Protein AF-A0A1S3GXW6-F1 (afdb_monomer)

Structure (mmCIF, N/CA/C/O backbone):
data_AF-A0A1S3GXW6-F1
#
_entry.id   AF-A0A1S3GXW6-F1
#
loop_
_atom_site.group_PDB
_atom_site.id
_atom_site.type_symbol
_atom_site.label_atom_id
_atom_site.label_alt_id
_atom_site.label_comp_id
_atom_site.label_asym_id
_atom_site.label_entity_id
_atom_site.label_seq_id
_atom_site.pdbx_PDB_ins_code
_atom_site.Cartn_x
_atom_site.Cartn_y
_atom_site.Cartn_z
_atom_site.occupancy
_atom_site.B_iso_or_equiv
_atom_site.auth_seq_id
_atom_site.auth_comp_id
_atom_site.auth_asym_id
_atom_site.auth_atom_id
_atom_site.pdbx_PDB_model_num
ATOM 1 N N . VAL A 1 1 ? -14.420 15.273 5.168 1.00 88.75 1 VAL A N 1
ATOM 2 C CA . VAL A 1 1 ? -14.769 14.301 6.229 1.00 88.75 1 VAL A CA 1
ATOM 3 C C . VAL A 1 1 ? -14.906 15.094 7.507 1.00 88.75 1 VAL A C 1
ATOM 5 O O . VAL A 1 1 ? -14.001 15.867 7.796 1.00 88.75 1 VAL A O 1
ATOM 8 N N . GLU A 1 2 ? -16.029 14.954 8.198 1.00 96.06 2 GLU A N 1
ATOM 9 C CA . GLU A 1 2 ? -16.301 15.623 9.473 1.00 96.06 2 GLU A CA 1
ATOM 10 C C . GLU A 1 2 ? -16.129 14.622 10.617 1.00 96.06 2 GLU A C 1
ATOM 12 O O . GLU A 1 2 ? -16.405 13.433 10.447 1.00 96.06 2 GLU A O 1
ATOM 17 N N . TYR A 1 3 ? -15.646 15.094 11.766 1.00 95.56 3 TYR A N 1
ATOM 18 C CA . TYR A 1 3 ? -15.416 14.263 12.944 1.00 95.56 3 TYR A CA 1
ATOM 19 C C . TYR A 1 3 ? -16.240 14.782 14.120 1.00 95.56 3 TYR A C 1
ATOM 21 O O . TYR A 1 3 ? -16.137 15.952 14.480 1.00 95.56 3 TYR A O 1
ATOM 29 N N . GLN A 1 4 ? -17.001 13.891 14.755 1.00 95.75 4 GLN A N 1
ATOM 30 C CA . GLN A 1 4 ? -17.596 14.141 16.066 1.00 95.75 4 GLN A CA 1
ATOM 31 C C . GLN A 1 4 ? -16.598 13.721 17.143 1.00 95.75 4 GLN A C 1
ATOM 33 O O . GLN A 1 4 ? -16.288 12.540 17.275 1.00 95.75 4 GLN A O 1
ATOM 38 N N . CYS A 1 5 ? -16.091 14.693 17.901 1.00 95.69 5 CYS A N 1
ATOM 39 C CA . CYS A 1 5 ? -14.995 14.497 18.857 1.00 95.69 5 CYS A CA 1
ATOM 40 C C . CYS A 1 5 ? -15.425 13.886 20.201 1.00 95.69 5 CYS A C 1
ATOM 42 O O . CYS A 1 5 ? -14.587 13.619 21.063 1.00 95.69 5 CYS A O 1
ATOM 44 N N . GLU A 1 6 ? -16.724 13.689 20.405 1.00 96.81 6 GLU A N 1
ATOM 45 C CA . GLU A 1 6 ? -17.262 13.107 21.628 1.00 96.81 6 GLU A CA 1
ATOM 46 C C . GLU A 1 6 ? -16.706 11.689 21.856 1.00 96.81 6 GLU A C 1
ATOM 48 O O . GLU A 1 6 ? -16.673 10.846 20.952 1.00 96.81 6 GLU A O 1
ATOM 53 N N . GLY A 1 7 ? -16.206 11.436 23.067 1.00 93.81 7 GLY A N 1
ATOM 54 C CA . GLY A 1 7 ? -15.608 10.153 23.437 1.00 93.81 7 GLY A CA 1
ATOM 55 C C . GLY A 1 7 ? -14.187 9.911 22.907 1.00 93.81 7 GLY A C 1
ATOM 56 O O . GLY A 1 7 ? -13.662 8.808 23.068 1.00 93.81 7 GLY A O 1
ATOM 57 N N . PHE A 1 8 ? -13.545 10.875 22.231 1.00 95.19 8 PHE A N 1
ATOM 58 C CA . PHE A 1 8 ? -12.202 10.673 21.658 1.00 95.19 8 PHE A CA 1
ATOM 59 C C . PHE A 1 8 ? -11.143 10.394 22.728 1.00 95.19 8 PHE A C 1
ATOM 61 O O . PHE A 1 8 ? -10.261 9.561 22.514 1.00 95.19 8 PHE A O 1
ATOM 68 N N . LEU A 1 9 ? -11.215 11.075 23.874 1.00 93.19 9 LEU A N 1
ATOM 69 C CA . LEU A 1 9 ? -10.243 10.899 24.951 1.00 93.19 9 LEU A CA 1
ATOM 70 C C . LEU A 1 9 ? -10.397 9.531 25.610 1.00 93.19 9 LEU A C 1
ATOM 72 O O . LEU A 1 9 ? -9.396 8.869 25.859 1.00 93.19 9 LEU A O 1
ATOM 76 N N . GLU A 1 10 ? -11.626 9.095 25.854 1.00 92.19 10 GLU A N 1
ATOM 77 C CA . GLU A 1 10 ? -11.967 7.799 26.436 1.00 92.19 10 GLU A CA 1
ATOM 78 C C . GLU A 1 10 ? -11.500 6.670 25.514 1.00 92.19 10 GLU A C 1
ATOM 80 O O . GLU A 1 10 ? -10.746 5.799 25.949 1.00 92.19 10 GLU A O 1
ATOM 85 N N . LYS A 1 11 ? -11.838 6.754 24.217 1.00 92.75 11 LYS A N 1
ATOM 86 C CA . LYS A 1 11 ? -11.387 5.805 23.184 1.00 92.75 11 LYS A CA 1
ATOM 87 C C . LYS A 1 11 ? -9.865 5.745 23.071 1.00 92.75 11 LYS A C 1
ATOM 89 O O . LYS A 1 11 ? -9.309 4.675 22.875 1.00 92.75 11 LYS A O 1
ATOM 94 N N . ASN A 1 12 ? -9.175 6.881 23.180 1.00 93.69 12 ASN A N 1
ATOM 95 C CA . ASN A 1 12 ? -7.719 6.923 23.043 1.00 93.69 12 ASN A CA 1
ATOM 96 C C . ASN A 1 12 ? -6.973 6.491 24.318 1.00 93.69 12 ASN A C 1
ATOM 98 O O . ASN A 1 12 ? -5.843 6.007 24.232 1.00 93.69 12 ASN A O 1
ATOM 102 N N . LYS A 1 13 ? -7.577 6.696 25.496 1.00 91.56 13 LYS A N 1
ATOM 103 C CA . LYS A 1 13 ? -7.035 6.252 26.788 1.00 91.56 13 LYS A CA 1
ATOM 104 C C . LYS A 1 13 ? -7.198 4.750 26.999 1.00 91.56 13 LYS A C 1
ATOM 106 O O . LYS A 1 13 ? -6.372 4.190 27.713 1.00 91.56 13 LYS A O 1
ATOM 111 N N . ASP A 1 14 ? -8.261 4.157 26.450 1.00 87.88 14 ASP A N 1
ATOM 112 C CA . ASP A 1 14 ? -8.556 2.716 26.498 1.00 87.88 14 ASP A CA 1
ATOM 113 C C . ASP A 1 14 ? -8.358 2.122 27.902 1.00 87.88 14 ASP A C 1
ATOM 115 O O . ASP A 1 14 ? -7.571 1.212 28.163 1.00 87.88 14 ASP A O 1
ATOM 119 N N . THR A 1 15 ? -8.983 2.777 28.883 1.00 85.88 15 THR A N 1
ATOM 120 C CA . THR A 1 15 ? -8.785 2.440 30.292 1.00 85.88 15 THR A CA 1
ATOM 121 C C . THR A 1 15 ? -9.673 1.268 30.675 1.00 85.88 15 THR A C 1
ATOM 123 O O . THR A 1 15 ? -10.888 1.408 30.751 1.00 85.88 15 THR A O 1
ATOM 126 N N . VAL A 1 16 ? -9.046 0.135 30.978 1.00 84.00 16 VAL A N 1
ATOM 127 C CA . VAL A 1 16 ? -9.687 -1.032 31.591 1.00 84.00 16 VAL A CA 1
ATOM 128 C C . VAL A 1 16 ? -9.381 -1.049 33.089 1.00 84.00 16 VAL A C 1
ATOM 130 O O . VAL A 1 16 ? -8.272 -0.701 33.503 1.00 84.00 16 VAL A O 1
ATOM 133 N N . PHE A 1 17 ? -10.365 -1.427 33.908 1.00 86.44 17 PHE A N 1
ATOM 134 C CA . PHE A 1 17 ? -10.187 -1.552 35.354 1.00 86.44 17 PHE A CA 1
ATOM 135 C C . PHE A 1 17 ? -9.441 -2.845 35.701 1.00 86.44 17 PHE A C 1
ATOM 137 O O . PHE A 1 17 ? -9.876 -3.936 35.339 1.00 86.44 17 PHE A O 1
ATOM 144 N N . GLU A 1 18 ? -8.367 -2.731 36.482 1.00 86.56 18 GLU A N 1
ATOM 145 C CA . GLU A 1 18 ? -7.534 -3.874 36.891 1.00 86.56 18 GLU A CA 1
ATOM 146 C C . GLU A 1 18 ? -8.323 -4.963 37.636 1.00 86.56 18 GLU A C 1
ATOM 148 O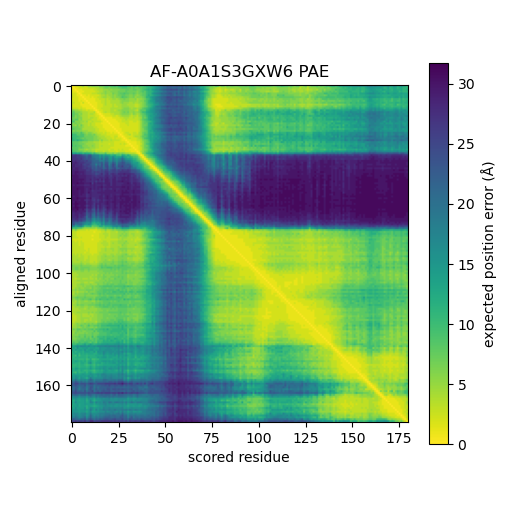 O . GLU A 1 18 ? -8.067 -6.151 37.462 1.00 86.56 18 GLU A O 1
ATOM 153 N N . GLU A 1 19 ? -9.335 -4.587 38.425 1.00 90.62 19 GLU A N 1
ATOM 154 C CA . GLU A 1 19 ? -10.192 -5.552 39.128 1.00 90.62 19 GLU A CA 1
ATOM 155 C C . GLU A 1 19 ? -10.967 -6.456 38.159 1.00 90.62 19 GLU A C 1
ATOM 157 O O . GLU A 1 19 ? -11.105 -7.654 38.401 1.00 90.62 19 GLU A O 1
ATOM 162 N N . GLN A 1 20 ? -11.407 -5.922 37.016 1.00 89.00 20 GLN A N 1
ATOM 163 C CA . GLN A 1 20 ? -12.084 -6.719 35.990 1.00 89.00 20 GLN A CA 1
ATOM 164 C C . GLN A 1 20 ? -11.113 -7.721 35.353 1.00 89.00 20 GLN A C 1
ATOM 166 O O . GLN A 1 20 ? -11.465 -8.885 35.166 1.00 89.00 20 GLN A O 1
ATOM 171 N N . ILE A 1 21 ? -9.869 -7.304 35.098 1.00 88.19 21 ILE A N 1
ATOM 172 C CA . ILE A 1 21 ? -8.814 -8.177 34.561 1.00 88.19 21 ILE A CA 1
ATOM 173 C C . ILE A 1 21 ? -8.511 -9.318 35.544 1.00 88.19 21 ILE A C 1
ATOM 175 O O . ILE A 1 21 ? -8.447 -10.478 35.138 1.00 88.19 21 ILE A O 1
ATOM 179 N N . LYS A 1 22 ? -8.389 -9.026 36.846 1.00 89.31 22 LYS A N 1
ATOM 180 C CA . LYS A 1 22 ? -8.151 -10.043 37.890 1.00 89.31 22 LYS A CA 1
ATOM 181 C C . LYS A 1 22 ? -9.277 -11.076 37.975 1.00 89.31 22 LYS A C 1
ATOM 183 O O . LYS A 1 22 ? -9.012 -12.271 38.125 1.00 89.31 22 LYS A O 1
ATOM 188 N N . VAL A 1 23 ? -10.532 -10.643 37.855 1.00 91.75 23 VAL A N 1
ATOM 189 C CA . VAL A 1 23 ? -11.686 -11.557 37.845 1.00 91.75 23 VAL A CA 1
ATOM 190 C C . VAL A 1 23 ? -11.638 -12.475 36.623 1.00 91.75 23 VAL A C 1
ATOM 192 O O . VAL A 1 23 ? -11.825 -13.682 36.759 1.00 91.75 23 VAL A O 1
ATOM 195 N N . LEU A 1 24 ? -11.307 -11.943 35.443 1.00 90.31 24 LEU A N 1
ATOM 196 C CA . LEU A 1 24 ? -11.187 -12.748 34.223 1.00 90.31 24 LEU A CA 1
ATOM 197 C C . LEU A 1 24 ? -10.021 -13.747 34.301 1.00 90.31 24 LEU A C 1
ATOM 199 O O . LEU A 1 24 ? -10.202 -14.915 33.956 1.00 90.31 24 LEU A O 1
ATOM 203 N N . LYS A 1 25 ? -8.869 -13.328 34.845 1.00 88.75 25 LYS A N 1
ATOM 204 C CA . LYS A 1 25 ? -7.701 -14.196 35.091 1.00 88.75 25 LYS A CA 1
ATOM 205 C C . LYS A 1 25 ? -7.976 -15.309 36.117 1.00 88.75 25 LYS A C 1
ATOM 207 O O . LYS A 1 25 ? -7.364 -16.366 36.032 1.00 88.75 25 LYS A O 1
ATOM 212 N N . SER A 1 26 ? -8.897 -15.109 37.066 1.00 91.38 26 SER A N 1
ATOM 213 C CA . SER A 1 26 ? -9.266 -16.117 38.086 1.00 91.38 26 SER A CA 1
ATOM 214 C C . SER A 1 26 ? -10.441 -17.022 37.685 1.00 91.38 26 SER A C 1
ATOM 216 O O . SER A 1 26 ? -10.907 -17.842 38.482 1.00 91.38 26 SER A O 1
ATOM 218 N N . SER A 1 27 ? -10.928 -16.898 36.449 1.00 92.50 27 SER A N 1
ATOM 219 C CA . SER A 1 27 ? -12.050 -17.690 35.957 1.00 92.50 27 SER A CA 1
ATOM 220 C C . SER A 1 27 ? -11.754 -19.194 35.952 1.00 92.50 27 SER A C 1
ATOM 222 O O . SER A 1 27 ? -10.673 -19.647 35.585 1.00 92.50 27 SER A O 1
ATOM 224 N N . LYS A 1 28 ? -12.772 -19.996 36.291 1.00 92.06 28 LYS A N 1
ATOM 225 C CA . LYS A 1 28 ? -12.728 -21.468 36.212 1.00 92.06 28 LYS A CA 1
ATOM 226 C C . LYS A 1 28 ? -12.778 -21.988 34.770 1.00 92.06 28 LYS A C 1
ATOM 228 O O . LYS A 1 28 ? -12.539 -23.172 34.532 1.00 92.06 28 LYS A O 1
ATOM 233 N N . PHE A 1 29 ? -13.128 -21.130 33.812 1.00 93.50 29 PHE A N 1
ATOM 234 C CA . PHE A 1 29 ? -13.179 -21.488 32.401 1.00 93.50 29 PHE A CA 1
ATOM 235 C C . PHE A 1 29 ? -11.790 -21.367 31.778 1.00 93.50 29 PHE A C 1
ATOM 237 O O . PHE A 1 29 ? -11.287 -20.261 31.628 1.00 93.50 29 PHE A O 1
ATOM 244 N N . LYS A 1 30 ? -11.190 -22.497 31.388 1.00 88.31 30 LYS A N 1
ATOM 245 C CA . LYS A 1 30 ? -9.770 -22.599 31.002 1.00 88.31 30 LYS A CA 1
ATOM 246 C C . LYS A 1 30 ? -9.308 -21.617 29.910 1.00 88.31 30 LYS A C 1
ATOM 248 O O . LYS A 1 30 ? -8.190 -21.132 30.003 1.00 88.31 30 LYS A O 1
ATOM 253 N N . MET A 1 31 ? -10.163 -21.283 28.939 1.00 91.75 31 MET A N 1
ATOM 254 C CA . MET A 1 31 ? -9.824 -20.339 27.857 1.00 91.75 31 MET A CA 1
ATOM 255 C C . MET A 1 31 ? -9.615 -18.906 28.361 1.00 91.75 31 MET A C 1
ATOM 257 O O . MET A 1 31 ? -8.817 -18.167 27.798 1.00 91.75 31 MET A O 1
ATOM 261 N N . LEU A 1 32 ? -10.317 -18.490 29.423 1.00 89.88 32 LEU A N 1
ATOM 262 C CA . LEU A 1 32 ? -10.232 -17.109 29.898 1.00 89.88 32 LEU A CA 1
ATOM 263 C C . LEU A 1 32 ? -8.844 -16.797 30.470 1.00 89.88 32 LEU A C 1
ATOM 265 O O . LEU A 1 32 ? -8.220 -15.874 29.964 1.00 89.88 32 LEU A O 1
ATOM 269 N N . PRO A 1 33 ? -8.290 -17.564 31.426 1.00 89.00 33 PRO A N 1
ATOM 270 C CA . PRO A 1 33 ? -6.907 -17.372 31.848 1.00 89.00 33 PRO A CA 1
ATOM 271 C C . PRO A 1 33 ? -5.901 -17.488 30.697 1.00 89.00 33 PRO A C 1
ATOM 273 O O . PRO A 1 33 ? -4.911 -16.769 30.718 1.00 89.00 33 PRO A O 1
ATOM 276 N N . GLU A 1 34 ? -6.155 -18.343 29.697 1.00 89.31 34 GLU A N 1
ATOM 277 C CA . GLU A 1 34 ? -5.313 -18.497 28.499 1.00 89.31 34 GLU A CA 1
ATOM 278 C C . GLU A 1 34 ? -5.248 -17.222 27.648 1.00 89.31 34 GLU A C 1
ATOM 280 O O . GLU A 1 34 ? -4.160 -16.796 27.278 1.00 89.31 34 GLU A O 1
ATOM 285 N N . LEU A 1 35 ? -6.381 -16.550 27.423 1.00 88.50 35 LEU A N 1
ATOM 286 C CA . LEU A 1 35 ? -6.445 -15.288 26.673 1.00 88.50 35 LEU A CA 1
ATOM 287 C C . LEU A 1 35 ? -5.666 -14.140 27.342 1.00 88.50 35 LEU A C 1
ATOM 289 O O . LEU A 1 35 ? -5.261 -13.193 26.673 1.00 88.50 35 LEU A O 1
ATOM 293 N N . PHE A 1 36 ? -5.478 -14.218 28.662 1.00 85.62 36 PHE A N 1
ATOM 294 C CA . PHE A 1 36 ? -4.762 -13.230 29.471 1.00 85.62 36 PHE A CA 1
ATOM 295 C C . PHE A 1 36 ? -3.367 -13.707 29.912 1.00 85.62 36 PHE A C 1
ATOM 297 O O . PHE A 1 36 ? -2.783 -13.109 30.822 1.00 85.62 36 PHE A O 1
ATOM 304 N N . GLN A 1 37 ? -2.837 -14.784 29.317 1.00 80.69 37 GLN A N 1
ATOM 305 C CA . GLN A 1 37 ? -1.422 -15.122 29.452 1.00 80.69 37 GLN A CA 1
ATOM 306 C C . GLN A 1 37 ? -0.627 -14.019 28.754 1.00 80.69 37 GLN A C 1
ATOM 308 O O . GLN A 1 37 ? -0.645 -13.895 27.534 1.00 80.69 37 GLN A O 1
ATOM 313 N N . ASP A 1 38 ? -0.000 -13.157 29.550 1.00 65.69 38 ASP A N 1
ATOM 314 C CA . ASP A 1 38 ? 0.738 -12.014 29.036 1.00 65.69 38 ASP A CA 1
ATOM 315 C C . ASP A 1 38 ? 1.960 -12.503 28.232 1.00 65.69 38 ASP A C 1
ATOM 317 O O . ASP A 1 38 ? 2.958 -12.950 28.801 1.00 65.69 38 ASP A O 1
ATOM 321 N N . ASP A 1 39 ? 1.925 -12.345 26.906 1.00 54.56 39 ASP A N 1
ATOM 322 C CA . ASP A 1 39 ? 3.130 -12.210 26.080 1.00 54.56 39 ASP A CA 1
ATOM 323 C C . ASP A 1 39 ? 3.802 -10.863 26.426 1.00 54.56 39 ASP A C 1
ATOM 325 O O . ASP A 1 39 ? 3.865 -9.931 25.618 1.00 54.56 39 ASP A O 1
ATOM 329 N N . GLU A 1 40 ? 4.342 -10.729 27.643 1.00 47.97 40 GLU A N 1
ATOM 330 C CA . GLU A 1 40 ? 5.077 -9.533 28.103 1.00 47.97 40 GLU A CA 1
ATOM 331 C C . GLU A 1 40 ? 6.310 -9.201 27.230 1.00 47.97 40 GLU A C 1
ATOM 333 O O . GLU A 1 40 ? 6.953 -8.165 27.400 1.00 47.97 40 GLU A O 1
ATOM 338 N N . LYS A 1 41 ? 6.641 -10.047 26.246 1.00 43.12 41 LYS A N 1
ATOM 339 C CA . LYS A 1 41 ? 7.724 -9.835 25.278 1.00 43.12 41 LYS A CA 1
ATOM 340 C C . LYS A 1 41 ? 7.293 -9.246 23.929 1.00 43.12 41 LYS A C 1
ATOM 342 O O . LYS A 1 41 ? 8.174 -8.931 23.134 1.00 43.12 41 LYS A O 1
ATOM 347 N N . ALA A 1 42 ? 6.001 -9.065 23.641 1.00 46.06 42 ALA A N 1
ATOM 348 C CA . ALA A 1 42 ? 5.562 -8.687 22.289 1.00 46.06 42 ALA A CA 1
ATOM 349 C C . ALA A 1 42 ? 5.377 -7.170 22.038 1.00 46.06 42 ALA A C 1
ATOM 351 O O . ALA A 1 42 ? 5.210 -6.767 20.888 1.00 46.06 42 ALA A O 1
ATOM 352 N N . ILE A 1 43 ? 5.421 -6.300 23.063 1.00 46.97 43 ILE A N 1
ATOM 353 C CA . ILE A 1 43 ? 5.132 -4.845 22.913 1.00 46.97 43 ILE A CA 1
ATOM 354 C C . ILE A 1 43 ? 6.306 -3.939 23.353 1.00 46.97 43 ILE A C 1
ATO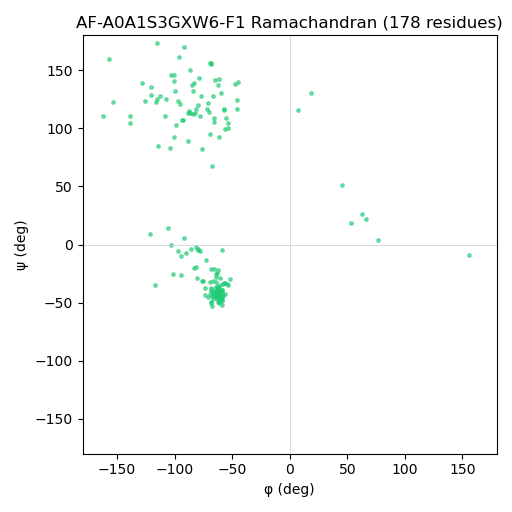M 356 O O . ILE A 1 43 ? 6.203 -2.704 23.397 1.00 46.97 43 ILE A O 1
ATOM 360 N N . SER A 1 44 ? 7.473 -4.522 23.619 1.00 35.59 44 SER A N 1
ATOM 361 C CA . SER A 1 44 ? 8.743 -3.805 23.752 1.00 35.59 44 SER A CA 1
ATOM 362 C C . SER A 1 44 ? 9.548 -3.941 22.453 1.00 35.59 44 SER A C 1
ATOM 364 O O . SER A 1 44 ? 10.319 -4.885 22.301 1.00 35.59 44 SER A O 1
ATOM 366 N N . PRO A 1 45 ? 9.431 -3.008 21.484 1.00 42.47 45 PRO A N 1
ATOM 367 C CA . PRO A 1 45 ? 10.465 -2.884 20.474 1.00 42.47 45 PRO A CA 1
ATOM 368 C C . PRO A 1 45 ? 11.699 -2.322 21.181 1.00 42.47 45 PRO A C 1
ATOM 370 O O . PRO A 1 45 ? 11.831 -1.119 21.404 1.00 42.47 45 PRO A O 1
ATOM 373 N N . THR A 1 46 ? 12.583 -3.221 21.596 1.00 42.56 46 THR A N 1
ATOM 374 C CA . THR A 1 46 ? 13.935 -2.902 22.034 1.00 42.56 46 THR A CA 1
ATOM 375 C C . THR A 1 46 ? 14.662 -2.274 20.849 1.00 42.56 46 THR A C 1
ATOM 377 O O . THR A 1 46 ? 15.224 -2.967 20.006 1.00 42.56 46 THR A O 1
ATOM 380 N N . SER A 1 47 ? 14.638 -0.947 20.743 1.00 37.66 47 SER A N 1
ATOM 381 C CA . SER A 1 47 ? 15.484 -0.216 19.806 1.00 37.66 47 SER A CA 1
ATOM 382 C C . SER A 1 47 ? 16.906 -0.167 20.365 1.00 37.66 47 SER A C 1
ATOM 384 O O . SER A 1 47 ? 17.313 0.812 20.988 1.00 37.66 47 SER A O 1
ATOM 386 N N . ALA A 1 48 ? 17.658 -1.244 20.155 1.00 44.97 48 ALA A N 1
ATOM 387 C CA . ALA A 1 48 ? 19.109 -1.241 20.245 1.00 44.97 48 ALA A CA 1
ATOM 388 C C . ALA A 1 48 ? 19.680 -1.248 18.824 1.00 44.97 48 ALA A C 1
ATOM 390 O O . ALA A 1 48 ? 20.052 -2.288 18.296 1.00 44.97 48 ALA A O 1
ATOM 391 N N . THR A 1 49 ? 19.762 -0.071 18.205 1.00 35.94 49 THR A N 1
ATOM 392 C CA . THR A 1 49 ? 20.662 0.152 17.068 1.00 35.94 49 THR A CA 1
ATOM 393 C C . THR A 1 49 ? 21.312 1.518 17.205 1.00 35.94 49 THR A C 1
ATOM 395 O O . THR A 1 49 ? 20.708 2.562 16.961 1.00 35.94 49 TH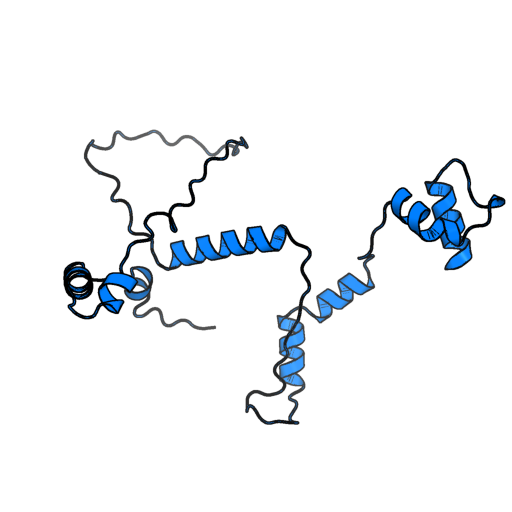R A O 1
ATOM 398 N N . SER A 1 50 ? 22.578 1.484 17.606 1.00 44.06 50 SER A N 1
ATOM 399 C CA . SER A 1 50 ? 23.549 2.553 17.440 1.00 44.06 50 SER A CA 1
ATOM 400 C C . SER A 1 50 ? 23.682 2.915 15.963 1.00 44.06 50 SER A C 1
ATOM 402 O O . SER A 1 50 ? 24.143 2.099 15.168 1.00 44.06 50 SER A O 1
ATOM 404 N N . SER A 1 51 ? 23.328 4.140 15.588 1.00 35.47 51 SER A N 1
ATOM 405 C CA . SER A 1 51 ? 23.850 4.792 14.383 1.00 35.47 51 SER A CA 1
ATOM 406 C C . SER A 1 51 ? 23.614 6.289 14.486 1.00 35.47 51 SER A C 1
ATOM 408 O O . SER A 1 51 ? 22.483 6.769 14.485 1.00 35.47 51 SER A O 1
ATOM 410 N N . GLY A 1 52 ? 24.716 7.020 14.639 1.00 43.97 52 GLY A N 1
ATOM 411 C CA . GLY A 1 52 ? 24.721 8.464 14.764 1.00 43.97 52 GLY A CA 1
ATOM 412 C C . GLY A 1 52 ? 24.181 9.153 13.517 1.00 43.97 52 GLY A C 1
ATOM 413 O O . GLY A 1 52 ? 24.547 8.808 12.397 1.00 43.97 52 GLY A O 1
ATOM 414 N N . ARG A 1 53 ? 23.352 10.172 13.739 1.00 37.44 53 ARG A N 1
ATOM 415 C CA . ARG A 1 53 ? 23.127 11.295 12.825 1.00 37.44 53 ARG A CA 1
ATOM 416 C C . ARG A 1 53 ? 22.676 12.498 13.654 1.00 37.44 53 ARG A C 1
ATOM 418 O O . ARG A 1 53 ? 21.732 12.422 14.432 1.00 37.44 53 ARG A O 1
ATOM 425 N N . THR A 1 54 ? 23.438 13.575 13.532 1.00 39.94 54 THR A N 1
ATOM 426 C CA . THR A 1 54 ? 23.308 14.856 14.233 1.00 39.94 54 THR A CA 1
ATOM 427 C C . THR A 1 54 ? 22.009 15.589 13.874 1.00 39.94 54 THR A C 1
ATOM 429 O O . THR A 1 54 ? 21.657 15.642 12.695 1.00 39.94 54 THR A O 1
ATOM 432 N N . PRO A 1 55 ? 21.336 16.253 14.834 1.00 41.25 55 PRO A N 1
ATOM 433 C CA . PRO A 1 55 ? 20.401 17.327 14.525 1.00 41.25 55 PRO A CA 1
ATOM 434 C C . PRO A 1 55 ? 21.046 18.701 14.728 1.00 41.25 55 PRO A C 1
ATOM 436 O O . PRO A 1 55 ? 21.675 19.000 15.742 1.00 41.25 55 PRO A O 1
ATOM 439 N N . LEU A 1 56 ? 20.844 19.531 13.714 1.00 37.25 56 LEU A N 1
ATOM 440 C CA . LEU A 1 56 ? 21.266 20.914 13.582 1.00 37.25 56 LEU A CA 1
ATOM 441 C C . LEU A 1 56 ? 20.533 21.827 14.591 1.00 37.25 56 LEU A C 1
ATOM 443 O O . LEU A 1 56 ? 19.308 21.824 14.672 1.00 37.25 56 LEU A O 1
ATOM 447 N N . SER A 1 57 ? 21.332 22.599 15.331 1.00 39.16 57 SER A N 1
ATOM 448 C CA . SER A 1 57 ? 21.066 23.846 16.071 1.00 39.16 57 SER A CA 1
ATOM 449 C C . SER A 1 57 ? 19.616 24.362 16.187 1.00 39.16 57 SER A C 1
ATOM 451 O O . SER A 1 57 ? 19.042 24.866 15.221 1.00 39.16 57 SER A O 1
ATOM 453 N N . ARG A 1 58 ? 19.095 24.403 17.426 1.00 41.38 58 ARG A N 1
ATOM 454 C CA . ARG A 1 58 ? 18.164 25.443 17.908 1.00 41.38 58 ARG A CA 1
ATOM 455 C C . ARG A 1 58 ? 18.521 25.848 19.348 1.00 41.38 58 ARG A C 1
ATOM 457 O O . ARG A 1 58 ? 18.400 25.049 20.265 1.00 41.38 58 ARG A O 1
ATOM 464 N N . THR A 1 59 ? 19.015 27.083 19.466 1.00 35.59 59 THR A N 1
ATOM 465 C CA . THR A 1 59 ? 19.105 28.027 20.608 1.00 35.59 59 THR A CA 1
ATOM 466 C C . THR A 1 59 ? 18.957 27.513 22.060 1.00 35.59 59 THR A C 1
ATOM 468 O O . THR A 1 59 ? 17.935 26.914 22.393 1.00 35.59 59 THR A O 1
ATOM 471 N N . PRO A 1 60 ? 19.883 27.865 22.980 1.00 35.75 60 PRO A N 1
ATOM 472 C CA . PRO A 1 60 ? 19.852 27.410 24.368 1.00 35.75 60 PRO A CA 1
ATOM 473 C C . PRO A 1 60 ? 18.884 28.249 25.218 1.00 35.75 60 PRO A C 1
ATOM 475 O O . PRO A 1 60 ? 19.107 29.437 25.444 1.00 35.75 60 PRO A O 1
ATOM 478 N N . VAL A 1 61 ? 17.836 27.621 25.752 1.00 38.69 61 VAL A N 1
ATOM 479 C CA . VAL A 1 61 ? 17.052 28.183 26.862 1.00 38.69 61 VAL A CA 1
ATOM 480 C C . VAL A 1 61 ? 17.598 27.591 28.163 1.00 38.69 61 VAL A C 1
ATOM 482 O O . VAL A 1 61 ? 17.654 26.375 28.329 1.00 38.69 61 VAL A O 1
ATOM 485 N N . LYS A 1 62 ? 18.062 28.471 29.059 1.00 38.44 62 LYS A N 1
ATOM 486 C CA . LYS A 1 62 ? 18.625 28.159 30.384 1.00 38.44 62 LYS A CA 1
ATOM 487 C C . LYS A 1 62 ? 17.744 27.173 31.178 1.00 38.44 62 LYS A C 1
ATOM 489 O O . LYS A 1 62 ? 16.534 27.384 31.244 1.00 38.44 62 LYS A O 1
ATOM 494 N N . PRO A 1 63 ? 18.324 26.180 31.877 1.00 36.47 63 PRO A N 1
ATOM 495 C CA . PRO A 1 63 ? 17.566 25.305 32.762 1.00 36.47 63 PRO A CA 1
ATOM 496 C C . PRO A 1 63 ? 17.252 26.018 34.085 1.00 36.47 63 PRO A C 1
ATOM 498 O O . PRO A 1 63 ? 18.130 26.258 34.915 1.00 36.47 63 PRO A O 1
ATOM 501 N N . THR A 1 64 ? 15.980 26.342 34.309 1.00 38.91 64 THR A N 1
ATOM 502 C CA . THR A 1 64 ? 15.455 26.625 35.650 1.00 38.91 64 THR A CA 1
ATOM 503 C C . THR A 1 64 ? 15.404 25.320 36.441 1.00 38.91 64 THR A C 1
ATOM 505 O O . THR A 1 64 ? 14.753 24.365 36.022 1.00 38.91 64 THR A O 1
ATOM 508 N N . LYS A 1 65 ? 16.103 25.283 37.582 1.00 40.22 65 LYS A N 1
ATOM 509 C CA . LYS A 1 65 ? 16.127 24.173 38.546 1.00 40.22 65 LYS A CA 1
ATOM 510 C C . LYS A 1 65 ? 14.700 23.784 38.969 1.00 40.22 65 LYS A C 1
ATOM 512 O O . LYS A 1 65 ? 14.100 24.444 39.812 1.00 40.22 65 LYS A O 1
ATOM 517 N N . GLY A 1 66 ? 14.169 22.716 38.376 1.00 36.69 66 GLY A N 1
ATOM 518 C CA . GLY A 1 66 ? 12.929 22.060 38.788 1.00 36.69 66 GLY A CA 1
ATOM 519 C C . GLY A 1 66 ? 13.185 21.047 39.907 1.00 36.69 66 GLY A C 1
ATOM 520 O O . GLY A 1 66 ? 14.175 20.322 39.881 1.00 36.69 66 GLY A O 1
ATOM 521 N N . ARG A 1 67 ? 12.298 21.043 40.907 1.00 36.81 67 ARG A N 1
ATOM 522 C CA . ARG A 1 67 ? 12.284 20.180 42.103 1.00 36.81 67 ARG A CA 1
ATOM 523 C C . ARG A 1 67 ? 12.558 18.687 41.810 1.00 36.81 67 ARG A C 1
ATOM 525 O O . ARG A 1 67 ? 11.952 18.146 40.885 1.00 36.81 67 ARG A O 1
ATOM 532 N N . PRO A 1 68 ? 13.334 17.983 42.658 1.00 36.00 68 PRO A N 1
ATOM 533 C CA . PRO A 1 68 ? 13.393 16.525 42.641 1.00 36.00 68 PRO A CA 1
ATOM 534 C C . PRO A 1 68 ? 12.074 15.979 43.207 1.00 36.00 68 PRO A C 1
ATOM 536 O O . PRO A 1 68 ? 11.728 16.264 44.351 1.00 36.00 68 PRO A O 1
ATOM 539 N N . GLY A 1 69 ? 11.297 15.253 42.401 1.00 41.19 69 GLY A N 1
ATOM 540 C CA . GLY A 1 69 ? 10.060 14.624 42.887 1.00 41.19 69 GLY A CA 1
ATOM 541 C C . GLY A 1 69 ? 8.980 14.322 41.852 1.00 41.19 69 GLY A C 1
ATOM 542 O O . GLY A 1 69 ? 8.030 13.618 42.177 1.00 41.19 69 GLY A O 1
ATOM 543 N N . GLN A 1 70 ? 9.097 14.784 40.605 1.00 40.56 70 GLN A N 1
ATOM 544 C CA . GLN A 1 70 ? 8.225 14.276 39.544 1.00 40.56 70 GLN A CA 1
ATOM 545 C C . GLN A 1 70 ? 8.877 13.047 38.922 1.00 40.56 70 GLN A C 1
ATOM 547 O O . GLN A 1 70 ? 9.636 13.145 37.962 1.00 40.56 70 GLN A O 1
ATOM 552 N N . MET A 1 71 ? 8.573 11.879 39.498 1.00 42.78 71 MET A N 1
ATOM 553 C CA . MET A 1 71 ? 8.586 10.632 38.739 1.00 42.78 71 MET A CA 1
ATOM 554 C C . MET A 1 71 ? 7.853 10.925 37.432 1.00 42.78 71 MET A C 1
ATOM 556 O O . MET A 1 71 ? 6.681 11.310 37.462 1.00 42.78 71 MET A O 1
ATOM 560 N N . ALA A 1 72 ? 8.556 10.831 36.305 1.00 46.72 72 ALA A N 1
ATOM 561 C CA . ALA A 1 72 ? 7.922 10.838 35.003 1.00 46.72 72 ALA A CA 1
ATOM 562 C C . ALA A 1 72 ? 6.909 9.693 35.038 1.00 46.72 72 ALA A C 1
ATOM 564 O O . ALA A 1 72 ? 7.299 8.531 34.972 1.00 46.72 72 ALA A O 1
ATOM 565 N N . LYS A 1 73 ? 5.629 10.015 35.273 1.00 47.66 73 LYS A N 1
ATOM 566 C CA . LYS A 1 73 ? 4.544 9.044 35.180 1.00 47.66 73 LYS A CA 1
ATOM 567 C C . LYS A 1 73 ? 4.671 8.473 33.786 1.00 47.66 73 LYS A C 1
ATOM 569 O O . LYS A 1 73 ? 4.449 9.198 32.817 1.00 47.66 73 LYS A O 1
ATOM 574 N N . GLU A 1 74 ? 5.109 7.226 33.712 1.00 53.50 74 GLU A N 1
ATOM 575 C CA . GLU A 1 74 ? 5.173 6.474 32.479 1.00 53.50 74 GLU A CA 1
ATOM 576 C C . GLU A 1 74 ? 3.773 6.555 31.873 1.00 53.50 74 GLU A C 1
ATOM 578 O O . GLU A 1 74 ? 2.791 6.051 32.423 1.00 53.50 74 GLU A O 1
ATOM 583 N N . HIS A 1 75 ? 3.635 7.387 30.844 1.00 58.09 75 HIS A N 1
ATOM 584 C CA . HIS A 1 75 ? 2.327 7.726 30.325 1.00 58.09 75 HIS A CA 1
ATOM 585 C C . HIS A 1 75 ? 1.815 6.460 29.646 1.00 58.09 75 HIS A C 1
ATOM 587 O O . HIS A 1 75 ? 2.415 6.014 28.666 1.00 58.09 75 HIS A O 1
ATOM 593 N N . LYS A 1 76 ? 0.743 5.861 30.186 1.00 68.19 76 LYS A N 1
ATOM 594 C CA . LYS A 1 76 ? 0.120 4.655 29.622 1.00 68.19 76 LYS A CA 1
ATOM 595 C C . LYS A 1 76 ? -0.017 4.844 28.106 1.00 68.19 76 LYS A C 1
ATOM 597 O O . LYS A 1 76 ? -0.545 5.871 27.665 1.00 68.19 76 LYS A O 1
ATOM 602 N N . LYS A 1 77 ? 0.536 3.911 27.318 1.00 80.00 77 LYS A N 1
ATOM 603 C CA . LYS A 1 77 ? 0.581 4.019 25.851 1.00 80.00 77 LYS A CA 1
ATOM 604 C C . LYS A 1 77 ? -0.846 4.170 25.323 1.00 80.00 77 LYS A C 1
ATOM 606 O O . LYS A 1 77 ? -1.651 3.255 25.461 1.00 80.00 77 LYS A O 1
ATOM 611 N N . THR A 1 78 ? -1.153 5.310 24.711 1.00 91.75 78 THR A N 1
ATOM 612 C CA . THR A 1 78 ? -2.475 5.565 24.126 1.00 91.75 78 THR A CA 1
ATOM 613 C C . THR A 1 78 ? -2.703 4.698 22.892 1.00 91.75 78 THR A C 1
ATOM 615 O O . THR A 1 78 ? -1.742 4.308 22.219 1.00 91.75 78 THR A O 1
ATOM 618 N N . VAL A 1 79 ? -3.965 4.448 22.542 1.00 94.00 79 VAL A N 1
ATOM 619 C CA . VAL A 1 79 ? -4.326 3.690 21.331 1.00 94.00 79 VAL A CA 1
ATOM 620 C C . VAL A 1 79 ? -3.714 4.328 20.086 1.00 94.00 79 VAL A C 1
ATOM 622 O O . VAL A 1 79 ? -3.123 3.638 19.258 1.00 94.00 79 VAL A O 1
ATOM 625 N N . GLY A 1 80 ? -3.762 5.660 19.980 1.00 94.06 80 GLY A N 1
ATOM 626 C CA . GLY A 1 80 ? -3.156 6.382 18.864 1.00 94.06 80 GLY A CA 1
ATOM 627 C C . GLY A 1 80 ? -1.638 6.193 18.767 1.00 94.06 80 GLY A C 1
ATOM 628 O O . GLY A 1 80 ? -1.106 6.069 17.663 1.00 94.06 80 GLY A O 1
ATOM 629 N N . HIS A 1 81 ? -0.929 6.130 19.900 1.00 91.75 81 HIS A N 1
ATOM 630 C CA . HIS A 1 81 ? 0.511 5.867 19.904 1.00 91.75 81 HIS A CA 1
ATOM 631 C C . HIS A 1 81 ? 0.825 4.438 19.447 1.00 91.75 81 HIS A C 1
ATOM 633 O O . HIS A 1 81 ? 1.706 4.245 18.609 1.00 91.75 81 HIS A O 1
ATOM 639 N N . GLN A 1 82 ? 0.079 3.451 19.946 1.00 92.38 82 GLN A N 1
ATOM 640 C CA . GLN A 1 82 ? 0.243 2.052 19.548 1.00 92.38 82 GLN A CA 1
ATOM 641 C C . GLN A 1 82 ? -0.033 1.865 18.050 1.00 92.38 82 GLN A C 1
ATOM 643 O O . GLN A 1 82 ? 0.820 1.346 17.335 1.00 92.38 82 GLN A O 1
ATOM 648 N N . PHE A 1 83 ? -1.153 2.398 17.552 1.00 95.06 83 PHE A N 1
ATOM 649 C CA . PHE A 1 83 ? -1.515 2.342 16.134 1.00 95.06 83 PHE A CA 1
ATOM 650 C C . PHE A 1 83 ? -0.452 2.983 15.236 1.00 95.06 83 PHE A C 1
ATOM 652 O O . PHE A 1 83 ? -0.054 2.398 14.230 1.00 95.06 83 PHE A O 1
ATOM 659 N N . ARG A 1 84 ? 0.067 4.159 15.618 1.00 95.12 84 ARG A N 1
ATOM 660 C CA . ARG A 1 84 ? 1.149 4.820 14.877 1.00 95.12 84 ARG A CA 1
ATOM 661 C C . ARG A 1 84 ? 2.403 3.949 14.805 1.00 95.12 84 ARG A C 1
ATOM 663 O O . ARG A 1 84 ? 3.007 3.868 13.738 1.00 95.12 84 ARG A O 1
ATOM 670 N N . ASN A 1 85 ? 2.801 3.323 15.910 1.00 94.38 85 ASN A N 1
ATOM 671 C CA . ASN A 1 85 ? 3.992 2.474 15.938 1.00 94.38 85 ASN A CA 1
ATOM 672 C C . ASN A 1 85 ? 3.802 1.219 15.078 1.00 94.38 85 ASN A C 1
ATOM 674 O O . ASN A 1 85 ? 4.681 0.894 14.283 1.00 94.38 85 ASN A O 1
ATOM 678 N N . SER A 1 86 ? 2.644 0.559 15.170 1.00 95.94 86 SER A N 1
ATOM 679 C CA . SER A 1 86 ? 2.311 -0.591 14.321 1.00 95.94 86 SER A CA 1
ATOM 680 C C . SER A 1 86 ? 2.301 -0.222 12.836 1.00 95.94 86 SER A C 1
ATOM 682 O O . SER A 1 86 ? 2.856 -0.954 12.019 1.00 95.94 86 SER A O 1
ATOM 684 N N . LEU A 1 87 ? 1.738 0.939 12.476 1.00 97.38 87 LEU A N 1
ATOM 685 C CA . LEU A 1 87 ? 1.788 1.449 11.104 1.00 97.38 87 LEU A CA 1
ATOM 686 C C . LEU A 1 87 ? 3.218 1.736 10.644 1.00 97.38 87 LEU A C 1
ATOM 688 O O . LEU A 1 87 ? 3.555 1.438 9.502 1.00 97.38 87 LEU A O 1
ATOM 692 N N . HIS A 1 88 ? 4.059 2.307 11.506 1.00 96.25 88 HIS A N 1
ATOM 693 C CA . HIS A 1 88 ? 5.453 2.572 11.165 1.00 96.25 88 HIS A CA 1
ATOM 694 C C . HIS A 1 88 ? 6.208 1.275 10.858 1.00 96.25 88 HIS A C 1
ATOM 696 O O . HIS A 1 88 ? 6.871 1.188 9.828 1.00 96.25 88 HIS A O 1
ATOM 702 N N . LEU A 1 89 ? 6.053 0.256 11.707 1.00 96.56 89 LEU A N 1
ATOM 703 C CA . LEU A 1 89 ? 6.673 -1.056 11.509 1.00 96.56 89 LEU A CA 1
ATOM 704 C C . LEU A 1 89 ? 6.190 -1.734 10.217 1.00 96.56 89 LEU A C 1
ATOM 706 O O . LEU A 1 89 ? 6.980 -2.312 9.468 1.00 96.56 89 LEU A O 1
ATOM 710 N N . LEU A 1 90 ? 4.894 -1.622 9.916 1.00 97.19 90 LEU A N 1
ATOM 711 C CA . LEU A 1 90 ? 4.338 -2.103 8.654 1.00 97.19 90 LEU A CA 1
ATOM 712 C C . LEU A 1 90 ? 4.966 -1.379 7.456 1.00 97.19 90 LEU A C 1
ATOM 714 O O . LEU A 1 90 ? 5.376 -2.028 6.497 1.00 97.19 90 LEU A O 1
ATOM 718 N N . MET A 1 91 ? 5.066 -0.049 7.505 1.00 97.69 91 MET A N 1
ATOM 719 C CA . MET A 1 91 ? 5.663 0.734 6.421 1.00 97.69 91 MET A CA 1
ATOM 720 C C . MET A 1 91 ? 7.141 0.401 6.215 1.00 97.69 91 MET A C 1
ATOM 722 O O . MET A 1 91 ? 7.581 0.320 5.072 1.00 97.69 91 MET A O 1
ATOM 726 N N . GLU A 1 92 ? 7.898 0.169 7.287 1.00 97.06 92 GLU A N 1
ATOM 727 C CA . GLU A 1 92 ? 9.286 -0.299 7.210 1.00 97.06 92 GLU A CA 1
ATOM 728 C C . GLU A 1 92 ? 9.380 -1.640 6.474 1.00 97.06 92 GLU A C 1
ATOM 730 O O . GLU A 1 92 ? 10.155 -1.775 5.526 1.00 97.06 92 GLU A O 1
ATOM 735 N N . THR A 1 93 ? 8.512 -2.587 6.834 1.00 96.56 93 THR A N 1
ATOM 736 C CA . THR A 1 93 ? 8.447 -3.902 6.185 1.00 96.56 93 THR A CA 1
ATOM 737 C C . THR A 1 93 ? 8.090 -3.777 4.703 1.00 96.56 93 THR A C 1
ATOM 739 O O . THR A 1 93 ? 8.754 -4.367 3.856 1.00 96.56 93 THR A O 1
ATOM 742 N N . LEU A 1 94 ? 7.078 -2.976 4.357 1.00 96.75 94 LEU A N 1
ATOM 743 C CA . LEU A 1 94 ? 6.659 -2.778 2.966 1.00 96.75 94 LEU A CA 1
ATOM 744 C C . LEU A 1 94 ? 7.748 -2.097 2.126 1.00 96.75 94 LEU A C 1
ATOM 746 O O . LEU A 1 94 ? 7.987 -2.514 0.993 1.00 96.75 94 LEU A O 1
ATOM 750 N N . ASN A 1 95 ? 8.441 -1.100 2.681 1.00 95.94 95 ASN A N 1
ATOM 751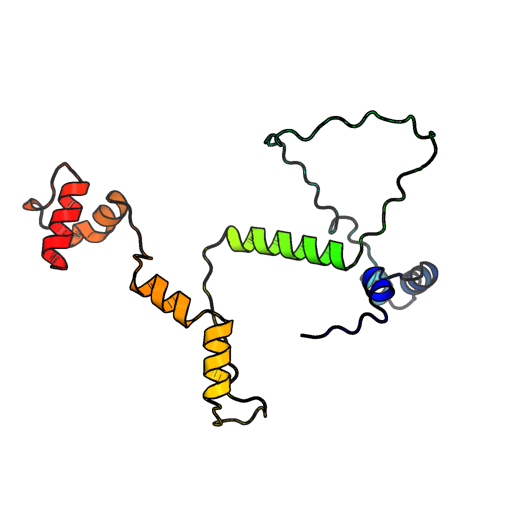 C CA . ASN A 1 95 ? 9.518 -0.379 1.995 1.00 95.94 95 ASN A CA 1
ATOM 752 C C . ASN A 1 95 ? 10.770 -1.239 1.760 1.00 95.94 95 ASN A C 1
ATOM 754 O O . ASN A 1 95 ? 11.565 -0.920 0.878 1.00 95.94 95 ASN A O 1
ATOM 758 N N . ALA A 1 96 ? 10.944 -2.325 2.518 1.00 96.62 96 ALA A N 1
ATOM 759 C CA . ALA A 1 96 ? 12.002 -3.309 2.295 1.00 96.62 96 ALA A CA 1
ATOM 760 C C . ALA A 1 96 ? 11.681 -4.307 1.161 1.00 96.62 96 ALA A C 1
ATOM 762 O O . ALA A 1 96 ? 12.515 -5.147 0.825 1.00 96.62 96 ALA A O 1
ATOM 763 N N . THR A 1 97 ? 10.487 -4.234 0.562 1.00 96.31 97 THR A N 1
ATOM 764 C CA . THR A 1 97 ? 10.033 -5.140 -0.506 1.00 96.31 97 THR A CA 1
ATOM 765 C C . THR A 1 97 ? 9.822 -4.411 -1.834 1.00 96.31 97 THR A C 1
ATOM 767 O O . THR A 1 97 ? 9.897 -3.187 -1.913 1.00 96.31 97 THR A O 1
ATOM 770 N N . THR A 1 98 ? 9.548 -5.165 -2.905 1.00 92.69 98 THR A N 1
ATOM 771 C CA . THR A 1 98 ? 9.082 -4.602 -4.183 1.00 92.69 98 THR A CA 1
ATOM 772 C C . THR A 1 98 ? 7.549 -4.615 -4.212 1.00 92.69 98 THR A C 1
ATOM 774 O O . THR A 1 98 ? 6.962 -5.692 -4.327 1.00 92.69 98 THR A O 1
ATOM 777 N N . PRO A 1 99 ? 6.874 -3.458 -4.086 1.00 92.25 99 PRO A N 1
ATOM 778 C CA . PRO A 1 99 ? 5.422 -3.420 -3.975 1.00 92.25 99 PRO A CA 1
ATOM 779 C C . PRO A 1 99 ? 4.730 -3.596 -5.330 1.00 92.25 99 PRO A C 1
ATOM 781 O O . PRO A 1 99 ? 5.141 -3.033 -6.345 1.00 92.25 99 PRO A O 1
ATOM 784 N N . HIS A 1 100 ? 3.598 -4.300 -5.313 1.00 92.06 100 HIS A N 1
ATOM 785 C CA . HIS A 1 100 ? 2.647 -4.361 -6.421 1.00 92.06 100 HIS A CA 1
ATOM 786 C C . HIS A 1 100 ? 1.320 -3.746 -5.975 1.00 92.06 100 HIS A C 1
ATOM 788 O O . HIS A 1 100 ? 0.726 -4.172 -4.986 1.00 92.06 100 HIS A O 1
ATOM 794 N N . TYR A 1 101 ? 0.851 -2.727 -6.696 1.00 91.69 101 TYR A N 1
ATOM 795 C CA . TYR A 1 101 ? -0.337 -1.970 -6.307 1.00 91.69 101 TYR A CA 1
ATOM 796 C C . TYR A 1 101 ? -1.586 -2.467 -7.038 1.00 91.69 101 TYR A C 1
ATOM 798 O O . TYR A 1 101 ? -1.650 -2.421 -8.264 1.00 91.69 101 TYR A O 1
ATOM 806 N N . VAL A 1 102 ? -2.612 -2.852 -6.277 1.00 94.44 102 VAL A N 1
ATOM 807 C CA . VAL A 1 102 ? -3.963 -3.133 -6.786 1.00 94.44 102 VAL A CA 1
ATOM 808 C C . VAL A 1 102 ? -4.892 -2.000 -6.351 1.00 94.44 102 VAL A C 1
ATOM 810 O O . VAL A 1 102 ? -4.965 -1.663 -5.169 1.00 94.44 102 VAL A O 1
ATOM 813 N N . ARG A 1 103 ? -5.585 -1.374 -7.309 1.00 94.56 103 ARG A N 1
ATOM 814 C CA . ARG A 1 103 ? -6.545 -0.289 -7.051 1.00 94.56 103 ARG A CA 1
ATOM 815 C C . ARG A 1 103 ? -7.965 -0.800 -7.273 1.00 94.56 103 ARG A C 1
ATOM 817 O O . ARG A 1 103 ? -8.360 -1.056 -8.404 1.00 94.56 103 ARG A O 1
ATOM 824 N N . CYS A 1 104 ? -8.729 -0.931 -6.196 1.00 95.50 104 CYS A N 1
ATOM 825 C CA . CYS A 1 104 ? -10.131 -1.335 -6.263 1.00 95.50 104 CYS A CA 1
ATOM 826 C C . CYS A 1 104 ? -11.021 -0.119 -6.555 1.00 95.50 104 CYS A C 1
ATOM 828 O O . CYS A 1 104 ? -10.894 0.904 -5.883 1.00 95.50 104 CYS A O 1
ATOM 830 N N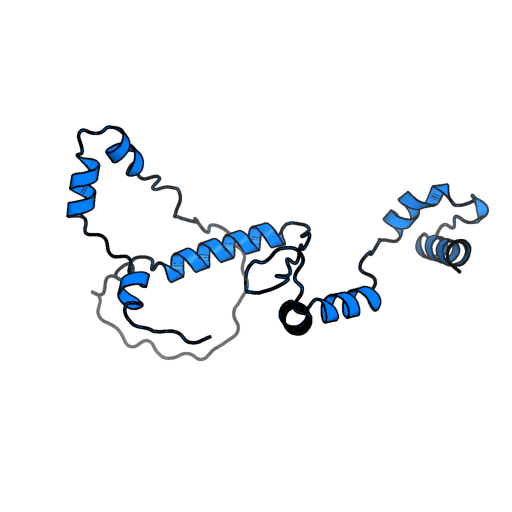 . ILE A 1 105 ? -11.938 -0.238 -7.519 1.00 95.38 105 ILE A N 1
ATOM 831 C CA . ILE A 1 105 ? -12.897 0.815 -7.881 1.00 95.38 105 ILE A CA 1
ATOM 832 C C . ILE A 1 105 ? -14.311 0.328 -7.573 1.00 95.38 105 ILE A C 1
ATOM 834 O O . ILE A 1 105 ? -14.728 -0.729 -8.044 1.00 95.38 105 ILE A O 1
ATOM 838 N N . LYS A 1 106 ? -15.059 1.104 -6.784 1.00 96.00 106 LYS A N 1
ATOM 839 C CA . LYS A 1 106 ? -16.464 0.824 -6.480 1.00 96.00 106 LYS A CA 1
ATOM 840 C C . LYS A 1 106 ? -17.338 1.286 -7.658 1.00 96.00 106 LYS A C 1
ATOM 842 O O . LYS A 1 106 ? -17.311 2.483 -7.953 1.00 96.00 106 LYS A O 1
ATOM 847 N N . PRO A 1 107 ? -18.113 0.397 -8.310 1.00 96.81 107 PRO A N 1
ATOM 848 C CA . PRO A 1 107 ? -18.853 0.746 -9.525 1.00 96.81 107 PRO A CA 1
ATOM 849 C C . PRO A 1 107 ? -20.111 1.578 -9.248 1.00 96.81 107 PRO A C 1
ATOM 851 O O . PRO A 1 107 ? -20.478 2.405 -10.068 1.00 96.81 107 PRO A O 1
ATOM 854 N N . ASN A 1 108 ? -20.767 1.386 -8.100 1.00 96.69 108 ASN A N 1
ATOM 855 C CA . ASN A 1 108 ? -21.926 2.167 -7.658 1.00 96.69 108 ASN A CA 1
ATOM 856 C C . ASN A 1 108 ? -22.067 2.098 -6.129 1.00 96.69 108 ASN A C 1
ATOM 858 O O . ASN A 1 108 ? -21.551 1.173 -5.497 1.00 96.69 108 ASN A O 1
ATOM 862 N N . ASP A 1 109 ? -22.778 3.051 -5.522 1.00 95.94 109 ASP A N 1
ATOM 863 C CA . ASP A 1 109 ? -22.966 3.088 -4.066 1.00 95.94 109 ASP A CA 1
ATOM 864 C C . ASP A 1 109 ? -24.097 2.193 -3.542 1.00 95.94 109 ASP A C 1
ATOM 866 O O . ASP A 1 109 ? -24.048 1.790 -2.377 1.00 95.94 109 ASP A O 1
ATOM 870 N N . PHE A 1 110 ? -25.039 1.821 -4.411 1.00 96.25 110 PHE A N 1
ATOM 871 C CA . PHE A 1 110 ? -26.225 1.018 -4.094 1.00 96.25 110 PHE A CA 1
ATOM 872 C C . PHE A 1 110 ? -25.948 -0.484 -3.958 1.00 96.25 110 PHE A C 1
ATOM 874 O O . PHE A 1 110 ? -26.829 -1.234 -3.550 1.00 96.25 110 PHE A O 1
ATOM 881 N N . LYS A 1 111 ? -24.715 -0.921 -4.248 1.00 95.75 111 LYS A N 1
ATOM 882 C CA . LYS A 1 111 ? -24.283 -2.328 -4.226 1.00 95.75 111 LYS A CA 1
ATOM 883 C C . LYS A 1 111 ? -25.025 -3.202 -5.246 1.00 95.75 111 LYS A C 1
ATOM 885 O O . LYS A 1 111 ? -25.138 -4.409 -5.050 1.00 95.75 111 LYS A O 1
ATOM 890 N N . PHE A 1 112 ? -25.510 -2.614 -6.337 1.00 97.31 112 PHE A N 1
ATOM 891 C CA . PHE A 1 112 ? -26.176 -3.369 -7.393 1.00 97.31 112 PHE A CA 1
ATOM 892 C C . PHE A 1 112 ? -25.168 -3.992 -8.362 1.00 97.31 112 PHE A C 1
ATOM 894 O O . PHE A 1 112 ? -24.187 -3.337 -8.732 1.00 97.31 112 PHE A O 1
ATOM 901 N N . PRO A 1 113 ? -25.387 -5.245 -8.794 1.00 96.69 113 PRO A N 1
ATOM 902 C CA . PRO A 1 113 ? -24.582 -5.843 -9.848 1.00 96.69 113 PRO A CA 1
ATOM 903 C C . PRO A 1 113 ? -24.864 -5.146 -11.190 1.00 96.69 113 PRO A C 1
ATOM 905 O O . PRO A 1 113 ? -25.915 -4.534 -11.375 1.00 96.69 113 PRO A O 1
ATOM 908 N N . PHE A 1 114 ? -23.909 -5.219 -12.122 1.00 95.38 114 PHE A N 1
ATOM 909 C CA . PHE A 1 114 ? -24.024 -4.697 -13.499 1.00 95.38 114 PHE A CA 1
ATOM 910 C C . PHE A 1 114 ? -24.437 -3.218 -13.635 1.00 95.38 114 PHE A C 1
ATOM 912 O O . PHE A 1 114 ? -24.850 -2.783 -14.703 1.00 95.38 114 PHE A O 1
ATOM 919 N N . THR A 1 115 ? -24.297 -2.428 -12.570 1.00 97.00 115 THR A N 1
ATOM 920 C CA . THR A 1 115 ? -24.621 -0.997 -12.554 1.00 97.00 115 THR A CA 1
ATOM 921 C C . THR A 1 115 ? -23.340 -0.191 -12.380 1.00 97.00 115 THR A C 1
ATOM 923 O O . THR A 1 115 ? -22.582 -0.441 -11.439 1.00 97.00 115 THR A O 1
ATOM 926 N N . PHE A 1 116 ? -23.100 0.786 -13.255 1.00 97.19 116 PHE A N 1
ATOM 927 C CA . PHE A 1 116 ? -21.887 1.604 -13.245 1.00 97.19 116 PHE A CA 1
ATOM 928 C C . PHE A 1 116 ? -22.222 3.097 -13.196 1.00 97.19 116 PHE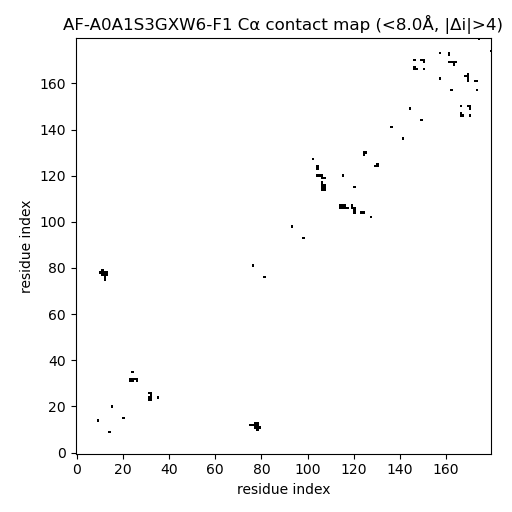 A C 1
ATOM 930 O O . PHE A 1 116 ? -22.926 3.612 -14.058 1.00 97.19 116 PHE A O 1
ATOM 937 N N . ASP A 1 117 ? -21.700 3.787 -12.185 1.00 97.62 117 ASP A N 1
ATOM 938 C CA . ASP A 1 117 ? -21.746 5.240 -12.059 1.00 97.62 117 ASP A CA 1
ATOM 939 C C . ASP A 1 117 ? -20.409 5.833 -12.522 1.00 97.62 117 ASP A C 1
ATOM 941 O O . ASP A 1 117 ? -19.399 5.826 -11.809 1.00 97.62 117 ASP A O 1
ATOM 945 N N . GLU A 1 118 ? -20.420 6.376 -13.737 1.00 97.12 118 GLU A N 1
ATOM 946 C CA . GLU A 1 118 ? -19.251 6.968 -14.385 1.00 97.12 118 GLU A CA 1
ATOM 947 C C . GLU A 1 118 ? -18.667 8.139 -13.588 1.00 97.12 118 GLU A C 1
ATOM 949 O O . GLU A 1 118 ? -17.447 8.246 -13.425 1.00 97.12 118 GLU A O 1
ATOM 954 N N . LYS A 1 119 ? -19.523 9.012 -13.039 1.00 96.81 119 LYS A N 1
ATOM 955 C CA . LYS A 1 119 ? -19.076 10.193 -12.287 1.00 96.81 119 LYS A CA 1
ATOM 956 C C . LYS A 1 119 ? -18.349 9.756 -11.024 1.00 96.81 119 LYS A C 1
ATOM 958 O O . LYS A 1 119 ? -17.272 10.279 -10.716 1.00 96.81 119 LYS A O 1
ATOM 963 N N . ARG A 1 120 ? -18.897 8.762 -10.322 1.00 95.94 120 ARG A N 1
ATOM 964 C CA . ARG A 1 120 ? -18.283 8.204 -9.116 1.00 95.94 120 ARG A CA 1
ATOM 965 C C . ARG A 1 120 ? -16.990 7.446 -9.417 1.00 95.94 120 ARG A C 1
ATOM 967 O O . ARG A 1 120 ? -16.037 7.540 -8.639 1.00 95.94 120 ARG A O 1
ATOM 974 N N . ALA A 1 121 ? -16.913 6.718 -10.527 1.00 96.06 121 ALA A N 1
ATOM 975 C CA . ALA A 1 121 ? -15.685 6.042 -10.941 1.00 96.06 121 ALA A CA 1
ATOM 976 C C . ALA A 1 121 ? -14.565 7.047 -11.266 1.00 96.06 121 ALA A C 1
ATOM 978 O O . ALA A 1 121 ? -13.451 6.919 -10.757 1.00 96.06 121 ALA A O 1
ATOM 979 N N . VAL A 1 122 ? -14.865 8.105 -12.025 1.00 96.31 122 VAL A N 1
ATOM 980 C CA . VAL A 1 122 ? -13.890 9.158 -12.363 1.00 96.31 122 VAL A CA 1
ATOM 981 C C . VAL A 1 122 ? -13.382 9.884 -11.114 1.00 96.31 122 VAL A C 1
ATOM 983 O O . VAL A 1 122 ? -12.183 10.148 -10.999 1.00 96.31 122 VAL A O 1
ATOM 986 N N . GLN A 1 123 ? -14.260 10.181 -10.152 1.00 96.19 123 GLN A N 1
ATOM 987 C CA . GLN A 1 123 ? -13.852 10.764 -8.869 1.00 96.19 123 GLN A CA 1
ATOM 988 C C . GLN A 1 123 ? -12.864 9.863 -8.118 1.00 96.19 123 GLN A C 1
ATOM 990 O O . GLN A 1 123 ? -11.845 10.355 -7.635 1.00 96.19 123 GLN A O 1
ATOM 995 N N . GLN A 1 124 ? -13.117 8.551 -8.069 1.00 96.69 124 GLN A N 1
ATOM 996 C CA . GLN A 1 124 ? -12.198 7.586 -7.456 1.00 96.69 124 GLN A CA 1
ATOM 997 C C . GLN A 1 124 ? -10.858 7.528 -8.192 1.00 96.69 124 GLN A C 1
ATOM 999 O O . GLN A 1 124 ? -9.816 7.587 -7.550 1.00 96.69 124 GLN A O 1
ATOM 1004 N N . LEU A 1 125 ? -10.855 7.490 -9.528 1.00 96.88 125 LEU A N 1
ATOM 1005 C CA . LEU A 1 125 ? -9.618 7.475 -10.320 1.00 96.88 125 LEU A CA 1
ATOM 1006 C C . LEU A 1 125 ? -8.743 8.709 -10.059 1.00 96.88 125 LEU A C 1
ATOM 1008 O O . LEU A 1 125 ? -7.519 8.586 -9.965 1.00 96.88 125 LEU A O 1
ATOM 1012 N N . ARG A 1 126 ? -9.363 9.885 -9.899 1.00 95.44 126 ARG A N 1
ATOM 1013 C CA . ARG A 1 126 ? -8.666 11.125 -9.524 1.00 95.44 126 ARG A CA 1
ATOM 1014 C C . ARG A 1 126 ? -8.148 11.067 -8.087 1.00 95.44 126 ARG A C 1
ATOM 1016 O O . ARG A 1 126 ? -6.969 11.321 -7.870 1.00 95.44 126 ARG A O 1
ATOM 1023 N N . ALA A 1 127 ? -8.991 10.684 -7.126 1.00 94.44 127 ALA A N 1
ATOM 1024 C CA . ALA A 1 127 ? -8.622 10.607 -5.710 1.00 94.44 127 ALA A CA 1
ATOM 1025 C C . ALA A 1 127 ? -7.523 9.565 -5.433 1.00 94.44 127 ALA A C 1
ATOM 1027 O O . ALA A 1 127 ? -6.648 9.788 -4.603 1.00 94.44 127 ALA A O 1
ATOM 1028 N N . CYS A 1 128 ? -7.532 8.444 -6.157 1.00 94.75 128 CYS A N 1
ATOM 1029 C CA . CYS A 1 128 ? -6.505 7.407 -6.079 1.00 94.75 128 CYS A CA 1
ATOM 1030 C C . CYS A 1 128 ? -5.243 7.728 -6.898 1.00 94.75 128 CYS A C 1
ATOM 1032 O O . CYS A 1 128 ? -4.313 6.920 -6.895 1.00 94.75 128 CYS A O 1
ATOM 1034 N N . GLY A 1 129 ? -5.204 8.855 -7.621 1.00 94.31 129 GLY A N 1
ATOM 1035 C CA . GLY A 1 129 ? -4.048 9.274 -8.418 1.00 94.31 129 GLY A CA 1
ATOM 1036 C C . GLY A 1 129 ? -3.739 8.364 -9.612 1.00 94.31 129 GLY A C 1
ATOM 1037 O O . GLY A 1 129 ? -2.604 8.345 -10.087 1.00 94.31 129 GLY A O 1
ATOM 1038 N N . VAL A 1 130 ? -4.716 7.593 -10.102 1.00 95.06 130 VAL A N 1
ATOM 1039 C CA . VAL A 1 130 ? -4.498 6.610 -11.180 1.00 95.06 130 VAL A CA 1
ATOM 1040 C C . VAL A 1 130 ? -4.070 7.302 -12.472 1.00 95.06 130 VAL A C 1
ATOM 1042 O O . VAL A 1 130 ? -3.119 6.865 -13.112 1.00 95.06 130 VAL A O 1
ATOM 1045 N N . LEU A 1 131 ? -4.714 8.421 -12.820 1.00 92.75 131 LEU A N 1
ATOM 1046 C CA . LEU A 1 131 ? -4.379 9.185 -14.027 1.00 92.75 131 LEU A CA 1
ATOM 1047 C C . LEU A 1 131 ? -2.950 9.738 -13.976 1.00 92.75 131 LEU A C 1
ATOM 1049 O O . LEU A 1 131 ? -2.216 9.658 -14.957 1.00 92.75 131 LEU A O 1
ATOM 1053 N N . GLU A 1 132 ? -2.537 10.245 -12.815 1.00 93.19 132 GLU A N 1
ATOM 1054 C CA . GLU A 1 132 ? -1.183 10.758 -12.612 1.00 93.19 132 GLU A CA 1
ATOM 1055 C C . GLU A 1 132 ? -0.143 9.634 -12.648 1.00 93.19 132 GLU A C 1
ATOM 1057 O O . GLU A 1 132 ? 0.908 9.779 -13.266 1.00 93.19 132 GLU A O 1
ATOM 1062 N N . THR A 1 133 ? -0.471 8.479 -12.063 1.00 91.25 133 THR A N 1
ATOM 1063 C CA . THR A 1 133 ? 0.382 7.285 -12.122 1.00 91.25 133 THR A CA 1
ATOM 1064 C C . THR A 1 133 ? 0.606 6.856 -13.570 1.00 91.25 133 THR A C 1
ATOM 1066 O O . THR A 1 133 ? 1.749 6.657 -13.967 1.00 91.25 133 THR A O 1
ATOM 1069 N N . ILE A 1 134 ? -0.454 6.790 -14.385 1.00 90.88 134 ILE A N 1
ATOM 1070 C CA . ILE A 1 134 ? -0.348 6.464 -15.815 1.00 90.88 134 ILE A CA 1
ATOM 1071 C C . ILE A 1 134 ? 0.527 7.491 -16.537 1.00 90.88 134 ILE A C 1
ATOM 1073 O O . ILE A 1 134 ? 1.401 7.107 -17.310 1.00 90.88 134 ILE A O 1
ATOM 1077 N N . ARG A 1 135 ? 0.335 8.786 -16.264 1.00 92.38 135 ARG A N 1
ATOM 1078 C CA . ARG A 1 135 ? 1.116 9.864 -16.881 1.00 92.38 135 ARG A CA 1
ATOM 1079 C C . ARG A 1 135 ? 2.609 9.738 -16.574 1.00 92.38 135 ARG A C 1
ATOM 1081 O O . ARG A 1 135 ? 3.425 9.812 -17.489 1.00 92.38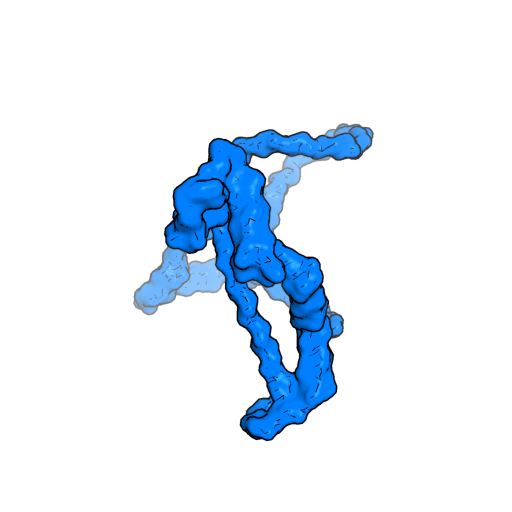 135 ARG A O 1
ATOM 1088 N N . ILE A 1 136 ? 2.964 9.502 -15.310 1.00 90.31 136 ILE A N 1
ATOM 1089 C CA . ILE A 1 136 ? 4.355 9.298 -14.880 1.00 90.31 136 ILE A CA 1
ATOM 1090 C C . ILE A 1 136 ? 4.925 8.009 -15.476 1.00 90.31 136 ILE A C 1
ATOM 1092 O O . ILE A 1 136 ? 6.063 8.006 -15.937 1.00 90.31 136 ILE A O 1
ATOM 1096 N N . SER A 1 137 ? 4.154 6.920 -15.500 1.00 89.06 137 SER A N 1
ATOM 1097 C CA . SER A 1 137 ? 4.592 5.652 -16.090 1.00 89.06 137 SER A CA 1
ATOM 1098 C C . SER A 1 137 ? 4.814 5.750 -17.598 1.00 89.06 137 SER A C 1
ATOM 1100 O O . SER A 1 137 ? 5.762 5.153 -18.092 1.00 89.06 137 SER A O 1
ATOM 1102 N N . ALA A 1 138 ? 3.979 6.506 -18.315 1.00 89.19 138 ALA A N 1
ATOM 1103 C CA . ALA A 1 138 ? 4.091 6.696 -19.760 1.00 89.19 138 ALA A CA 1
ATOM 1104 C C . ALA A 1 138 ? 5.255 7.621 -20.151 1.00 89.19 138 ALA A C 1
ATOM 1106 O O . ALA A 1 138 ? 5.916 7.379 -21.154 1.00 89.19 138 ALA A O 1
ATOM 1107 N N . ALA A 1 139 ? 5.514 8.673 -19.367 1.00 91.38 139 ALA A N 1
ATOM 1108 C CA . ALA A 1 139 ? 6.646 9.576 -19.595 1.00 91.38 139 ALA A CA 1
ATOM 1109 C C . ALA A 1 139 ? 7.975 9.025 -19.046 1.00 91.38 139 ALA A C 1
ATOM 1111 O O . ALA A 1 139 ? 9.053 9.501 -19.403 1.00 91.38 139 ALA A O 1
ATOM 1112 N N . GLY A 1 140 ? 7.901 8.069 -18.123 1.00 88.38 140 GLY A N 1
ATOM 1113 C CA . GLY A 1 140 ? 9.050 7.492 -17.448 1.00 88.38 140 GLY A CA 1
ATOM 1114 C C . GLY A 1 140 ? 9.606 6.249 -18.136 1.00 88.38 140 GLY A C 1
ATOM 1115 O O . GLY A 1 140 ? 8.989 5.629 -18.993 1.00 88.38 140 GLY A O 1
ATOM 1116 N N . PHE A 1 141 ? 10.778 5.833 -17.661 1.00 87.00 141 PHE A N 1
ATOM 1117 C CA . PHE A 1 141 ? 11.378 4.534 -17.966 1.00 87.00 141 PHE A CA 1
ATOM 1118 C C . PHE A 1 141 ? 11.437 3.723 -16.662 1.00 87.00 141 PHE A C 1
ATOM 1120 O O . PHE A 1 141 ? 12.437 3.811 -15.934 1.00 87.00 141 PHE A O 1
ATOM 1127 N N . PRO A 1 142 ? 10.345 3.019 -16.292 1.00 80.88 142 PRO A N 1
ATOM 1128 C CA . PRO A 1 142 ? 10.239 2.336 -15.000 1.00 80.88 142 PRO A CA 1
ATOM 1129 C C . PRO A 1 142 ? 11.187 1.137 -14.902 1.00 80.88 142 PRO A C 1
ATOM 1131 O O . PRO A 1 142 ? 11.717 0.849 -13.833 1.00 80.88 142 PRO A O 1
ATOM 1134 N N . SER A 1 143 ? 11.450 0.464 -16.022 1.00 83.44 143 SER A N 1
ATOM 1135 C CA . SER A 1 143 ? 12.434 -0.612 -16.099 1.00 83.44 143 SER A CA 1
ATOM 1136 C C . SER A 1 143 ? 13.812 -0.039 -16.403 1.00 83.44 143 SER A C 1
ATOM 1138 O O . SER A 1 143 ? 14.049 0.490 -17.488 1.00 83.44 143 SER A O 1
ATOM 1140 N N . ARG A 1 144 ? 14.737 -0.170 -15.451 1.00 88.50 144 ARG A N 1
ATOM 1141 C CA . ARG A 1 144 ? 16.129 0.261 -15.597 1.00 88.50 144 ARG A CA 1
ATOM 1142 C C . ARG A 1 144 ? 17.046 -0.930 -15.408 1.00 88.50 144 ARG A C 1
ATOM 1144 O O . ARG A 1 144 ? 16.851 -1.717 -14.493 1.00 88.50 144 ARG A O 1
ATOM 1151 N N . TRP A 1 145 ? 18.026 -1.035 -16.290 1.00 90.62 145 TRP A N 1
ATOM 1152 C CA . TRP A 1 145 ? 18.997 -2.117 -16.310 1.00 90.62 145 TRP A CA 1
ATOM 1153 C C . TRP A 1 145 ? 20.384 -1.498 -16.348 1.00 90.62 145 TRP A C 1
ATOM 1155 O O . TRP A 1 145 ? 20.612 -0.524 -17.073 1.00 90.62 145 TRP A O 1
ATOM 1165 N N . THR A 1 146 ? 21.323 -2.056 -15.593 1.00 91.75 146 THR A N 1
ATOM 1166 C CA . THR A 1 146 ? 22.733 -1.718 -15.787 1.00 91.75 146 THR A CA 1
ATOM 1167 C C . THR A 1 146 ? 23.215 -2.276 -17.128 1.00 91.75 146 THR A C 1
ATOM 1169 O O . THR A 1 146 ? 22.692 -3.274 -17.632 1.00 91.75 146 THR A O 1
ATOM 1172 N N . TYR A 1 147 ? 24.256 -1.673 -17.711 1.00 90.88 147 TYR A N 1
ATOM 1173 C CA . TYR A 1 147 ? 24.839 -2.169 -18.966 1.00 90.88 147 TYR A CA 1
ATOM 1174 C C . TYR A 1 147 ? 25.276 -3.638 -18.865 1.00 90.88 147 TYR A C 1
ATOM 1176 O O . TYR A 1 147 ? 25.177 -4.386 -19.832 1.00 90.88 147 TYR A O 1
ATOM 1184 N N . GLN A 1 148 ? 25.729 -4.075 -17.688 1.00 90.12 148 GLN A N 1
ATOM 1185 C CA . GLN A 1 148 ? 26.143 -5.456 -17.464 1.00 90.12 148 GLN A CA 1
ATOM 1186 C C . GLN A 1 148 ? 24.957 -6.426 -17.453 1.00 90.12 148 GLN A C 1
ATOM 1188 O O . GLN A 1 148 ? 25.039 -7.474 -18.092 1.00 90.12 148 GLN A O 1
ATOM 1193 N N . GLU A 1 149 ? 23.863 -6.092 -16.764 1.00 92.00 149 GLU A N 1
ATOM 1194 C CA . GLU A 1 149 ? 22.657 -6.930 -16.733 1.00 92.00 149 GLU A CA 1
ATOM 1195 C C . GLU A 1 149 ? 22.011 -7.017 -18.116 1.00 92.00 149 GLU A C 1
ATOM 1197 O O . GLU A 1 149 ? 21.661 -8.110 -18.565 1.00 92.00 149 GLU A O 1
ATOM 1202 N N . PHE A 1 150 ? 21.911 -5.880 -18.813 1.00 90.38 150 PHE A N 1
ATOM 1203 C CA . PHE A 1 150 ? 21.398 -5.824 -20.178 1.00 90.38 150 PHE A CA 1
ATOM 1204 C C . PHE A 1 150 ? 22.240 -6.699 -21.111 1.00 90.38 150 PHE A C 1
ATOM 1206 O O . PHE A 1 150 ? 21.706 -7.579 -21.785 1.00 90.38 150 PHE A O 1
ATOM 1213 N N . PHE A 1 151 ? 23.564 -6.518 -21.106 1.00 87.69 151 PHE A N 1
ATOM 1214 C CA . PHE A 1 151 ? 24.466 -7.310 -21.936 1.00 87.69 151 PHE A CA 1
ATOM 1215 C C . PHE A 1 151 ? 24.375 -8.804 -21.605 1.00 87.69 151 PHE A C 1
ATOM 1217 O O . PHE A 1 151 ? 24.212 -9.621 -22.504 1.00 87.69 151 PHE A O 1
ATOM 1224 N N . SER A 1 152 ? 24.417 -9.179 -20.324 1.00 88.94 152 SER A N 1
ATOM 1225 C CA . SER A 1 152 ? 24.336 -10.583 -19.903 1.00 88.94 152 SER A CA 1
ATOM 1226 C C . SER A 1 152 ? 23.041 -11.257 -20.373 1.00 88.94 152 SER A C 1
ATOM 1228 O O . SER A 1 152 ? 23.075 -12.387 -20.866 1.00 88.94 152 SER A O 1
ATOM 1230 N N . ARG A 1 153 ? 21.909 -10.545 -20.284 1.00 89.75 153 ARG A N 1
ATOM 1231 C CA . ARG A 1 153 ? 20.591 -11.051 -20.686 1.00 89.75 153 ARG A CA 1
ATOM 1232 C C . ARG A 1 153 ? 20.419 -11.130 -22.201 1.00 89.75 153 ARG A C 1
ATOM 1234 O O . ARG A 1 153 ? 19.895 -12.124 -22.694 1.00 89.75 153 ARG A O 1
ATOM 1241 N N . TYR A 1 154 ? 20.853 -10.107 -22.934 1.00 87.06 154 TYR A N 1
ATOM 1242 C CA . TYR A 1 154 ? 20.559 -9.961 -24.364 1.00 87.06 154 TYR A CA 1
ATOM 1243 C C . TYR A 1 154 ? 21.723 -10.324 -25.295 1.00 87.06 154 TYR A C 1
ATOM 1245 O O . TYR A 1 154 ? 21.535 -10.323 -26.510 1.00 87.06 154 TYR A O 1
ATOM 1253 N N . ARG A 1 155 ? 22.895 -10.723 -24.774 1.00 84.94 155 ARG A N 1
ATOM 1254 C CA . ARG A 1 155 ? 24.051 -11.160 -25.590 1.00 84.94 155 ARG A CA 1
ATOM 1255 C C . ARG A 1 155 ? 23.716 -12.246 -26.611 1.00 84.94 155 ARG A C 1
ATOM 1257 O O . ARG A 1 155 ? 24.349 -12.309 -27.655 1.00 84.94 155 ARG A O 1
ATOM 1264 N N . VAL A 1 156 ? 22.733 -13.100 -26.321 1.00 86.88 156 VAL A N 1
ATOM 1265 C CA . VAL A 1 156 ? 22.312 -14.196 -27.211 1.00 86.88 156 VAL A CA 1
ATOM 1266 C C . VAL A 1 156 ? 21.688 -13.694 -28.513 1.00 86.88 156 VAL A C 1
ATOM 1268 O O . VAL A 1 156 ? 21.676 -14.414 -29.503 1.00 86.88 156 VAL A O 1
ATOM 1271 N N . LEU A 1 157 ? 21.201 -12.452 -28.525 1.00 84.62 157 LEU A N 1
ATOM 1272 C CA . LEU A 1 157 ? 20.648 -11.796 -29.708 1.00 84.62 157 LEU A CA 1
ATOM 1273 C C . LEU A 1 157 ? 21.738 -11.122 -30.562 1.00 84.62 157 LEU A C 1
ATOM 1275 O O . LEU A 1 157 ? 21.444 -10.576 -31.624 1.00 84.62 157 LEU A O 1
ATOM 1279 N N . MET A 1 158 ? 22.997 -11.138 -30.110 1.00 80.62 158 MET A N 1
ATOM 1280 C CA . MET A 1 158 ? 24.113 -10.438 -30.744 1.00 80.62 158 MET A CA 1
ATOM 1281 C C . MET A 1 158 ? 24.971 -11.379 -31.592 1.00 80.62 158 MET A C 1
ATOM 1283 O O . MET A 1 158 ? 25.208 -12.531 -31.230 1.00 80.62 158 MET A O 1
ATOM 1287 N N . LYS A 1 159 ? 25.515 -10.871 -32.705 1.00 80.19 159 LYS A N 1
ATOM 1288 C CA . LYS A 1 159 ? 26.584 -11.558 -33.449 1.00 80.19 159 LYS A CA 1
ATOM 1289 C C . LYS A 1 159 ? 27.934 -11.167 -32.841 1.00 80.19 159 LYS A C 1
ATOM 1291 O O . LYS A 1 159 ? 28.074 -10.045 -32.370 1.00 80.19 159 LYS A O 1
ATOM 1296 N N . GLN A 1 160 ? 28.950 -12.037 -32.890 1.00 75.06 160 GLN A N 1
ATOM 1297 C CA . GLN A 1 160 ? 30.258 -11.750 -32.265 1.00 75.06 160 GLN A CA 1
ATOM 1298 C C . GLN A 1 160 ? 30.892 -10.426 -32.721 1.00 75.06 160 GLN A C 1
ATOM 1300 O O . GLN A 1 160 ? 31.487 -9.726 -31.913 1.00 75.06 160 GLN A O 1
ATOM 1305 N N . LYS A 1 161 ? 30.688 -10.041 -33.985 1.00 77.06 161 LYS A N 1
ATOM 1306 C CA . LYS A 1 161 ? 31.143 -8.757 -34.541 1.00 77.06 161 LYS A CA 1
ATOM 1307 C C . LYS A 1 161 ? 30.530 -7.513 -33.881 1.00 77.06 161 LYS A C 1
ATOM 1309 O O . LYS A 1 161 ? 31.087 -6.432 -34.002 1.00 77.06 161 LYS A O 1
ATOM 1314 N N . ASP A 1 162 ? 29.378 -7.665 -33.230 1.00 73.94 162 ASP A N 1
ATOM 1315 C CA . ASP A 1 162 ? 28.647 -6.574 -32.583 1.00 73.94 162 ASP A CA 1
ATOM 1316 C C . ASP A 1 162 ? 29.083 -6.400 -31.107 1.00 73.94 162 ASP A C 1
ATOM 1318 O O . ASP A 1 162 ? 28.666 -5.447 -30.451 1.00 73.94 162 ASP A O 1
ATOM 1322 N N . VAL A 1 163 ? 29.908 -7.314 -30.571 1.00 77.50 163 VAL A N 1
ATOM 1323 C CA . VAL A 1 163 ? 30.401 -7.293 -29.185 1.00 77.50 163 VAL A CA 1
ATOM 1324 C C . VAL A 1 163 ? 31.737 -6.556 -29.131 1.00 77.50 163 VAL A C 1
ATOM 1326 O O . VAL A 1 163 ? 32.764 -7.074 -29.564 1.00 77.50 163 VAL A O 1
ATOM 1329 N N . LEU A 1 164 ? 31.727 -5.342 -28.584 1.00 78.31 164 LEU A N 1
ATOM 1330 C CA . LEU A 1 164 ? 32.922 -4.522 -28.391 1.00 78.31 164 LEU A CA 1
ATOM 1331 C C . LEU A 1 164 ? 33.468 -4.692 -26.965 1.00 78.31 164 LEU A C 1
ATOM 1333 O O . LEU A 1 164 ? 32.754 -5.104 -26.051 1.00 78.31 164 LEU A O 1
ATOM 1337 N N . GLY A 1 165 ? 34.735 -4.320 -26.756 1.00 77.25 165 GLY A N 1
ATOM 1338 C CA . GLY A 1 165 ? 35.340 -4.290 -25.417 1.00 77.25 165 GLY A CA 1
ATOM 1339 C C . GLY A 1 165 ? 34.629 -3.328 -24.454 1.00 77.25 165 GLY A C 1
ATOM 1340 O O . GLY A 1 165 ? 34.572 -3.585 -23.252 1.00 77.25 165 GLY A O 1
ATOM 1341 N N . ASP A 1 166 ? 34.018 -2.260 -24.983 1.00 86.38 166 ASP A N 1
ATOM 1342 C CA . ASP A 1 166 ? 33.147 -1.372 -24.213 1.00 86.38 166 ASP A CA 1
ATOM 1343 C C . ASP A 1 166 ? 31.698 -1.887 -24.191 1.00 86.38 166 ASP A C 1
ATOM 1345 O O . ASP A 1 166 ? 30.977 -1.880 -25.197 1.00 86.38 166 ASP A O 1
ATOM 1349 N N . ARG A 1 167 ? 31.244 -2.289 -23.000 1.00 83.31 167 ARG A N 1
ATOM 1350 C CA . ARG A 1 167 ? 29.877 -2.766 -22.756 1.00 83.31 167 ARG A CA 1
ATOM 1351 C C . ARG A 1 167 ? 28.831 -1.678 -22.987 1.00 83.31 167 ARG A C 1
ATOM 1353 O O . ARG A 1 167 ? 27.730 -2.008 -23.421 1.00 83.31 167 ARG A O 1
ATOM 1360 N N . LYS A 1 168 ? 29.145 -0.402 -22.734 1.00 88.25 168 LYS A N 1
ATOM 1361 C CA . LYS A 1 168 ? 28.205 0.707 -22.952 1.00 88.25 168 LYS A CA 1
ATOM 1362 C C . LYS A 1 168 ? 27.941 0.900 -24.442 1.00 88.25 168 LYS A C 1
ATOM 1364 O O . LYS A 1 168 ? 26.780 0.902 -24.852 1.00 88.25 168 LYS A O 1
ATOM 1369 N N . GLN A 1 169 ? 29.001 0.993 -25.244 1.00 86.75 169 GLN A N 1
ATOM 1370 C CA . GLN A 1 169 ? 28.883 1.096 -26.698 1.00 86.75 169 GLN A CA 1
ATOM 1371 C C . GLN A 1 169 ? 28.190 -0.132 -27.301 1.00 86.75 169 GLN A C 1
ATOM 1373 O O . GLN A 1 169 ? 27.320 0.002 -28.156 1.00 86.75 169 GLN A O 1
ATOM 1378 N N . THR A 1 170 ? 28.510 -1.323 -26.791 1.00 86.62 170 THR A N 1
ATOM 1379 C CA . THR A 1 170 ? 27.858 -2.576 -27.187 1.00 86.62 170 THR A CA 1
ATOM 1380 C C . THR A 1 170 ? 26.347 -2.535 -26.927 1.00 86.62 170 THR A C 1
ATOM 1382 O O . THR A 1 170 ? 25.567 -2.814 -27.832 1.00 86.62 170 THR A O 1
ATOM 1385 N N . CYS A 1 171 ? 25.906 -2.122 -25.731 1.00 88.38 171 CYS A N 1
ATOM 1386 C CA . CYS A 1 171 ? 24.477 -1.988 -25.418 1.00 88.38 171 CYS A CA 1
ATOM 1387 C C . CYS A 1 171 ? 23.781 -0.950 -26.311 1.00 88.38 171 CYS A C 1
ATOM 1389 O O . CYS A 1 171 ? 22.661 -1.187 -26.756 1.00 88.38 171 CYS A O 1
ATOM 1391 N N . LYS A 1 172 ? 24.443 0.179 -26.598 1.00 87.75 172 LYS A N 1
ATOM 1392 C CA . LYS A 1 172 ? 23.907 1.219 -27.486 1.00 87.75 172 LYS A CA 1
ATOM 1393 C C . LYS A 1 172 ? 23.668 0.682 -28.901 1.00 87.75 172 LYS A C 1
ATOM 1395 O O . LYS A 1 172 ? 22.554 0.794 -29.401 1.00 87.75 172 LYS A O 1
ATOM 1400 N N . ASN A 1 173 ? 24.670 0.031 -29.493 1.00 84.94 173 ASN A N 1
ATOM 1401 C CA . ASN A 1 173 ? 24.574 -0.537 -30.841 1.00 84.94 173 ASN A CA 1
ATOM 1402 C C . ASN A 1 173 ? 23.467 -1.604 -30.941 1.00 84.94 173 ASN A C 1
ATOM 1404 O O . ASN A 1 173 ? 22.808 -1.730 -31.968 1.00 84.94 173 ASN A O 1
ATOM 1408 N N . VAL A 1 174 ? 23.257 -2.382 -29.874 1.00 85.25 174 VAL A N 1
ATOM 1409 C CA . VAL A 1 174 ? 22.179 -3.383 -29.810 1.00 85.25 174 VAL A CA 1
ATOM 1410 C C . VAL A 1 174 ? 20.811 -2.727 -29.814 1.00 85.25 174 VAL A C 1
ATOM 1412 O O . VAL A 1 174 ? 19.939 -3.159 -30.562 1.00 85.25 174 VAL A O 1
ATOM 1415 N N . LEU A 1 175 ? 20.620 -1.695 -28.991 1.00 87.31 175 LEU A N 1
ATOM 1416 C CA . LEU A 1 175 ? 19.352 -0.972 -28.920 1.00 87.31 175 LEU A CA 1
ATOM 1417 C C . LEU A 1 175 ? 19.023 -0.302 -30.259 1.00 87.31 175 LEU A C 1
ATOM 1419 O O . LEU A 1 175 ? 17.898 -0.432 -30.731 1.00 87.31 175 LEU A O 1
ATOM 1423 N N . GLU A 1 176 ? 20.012 0.329 -30.900 1.00 85.38 176 GLU A N 1
ATOM 1424 C CA . GLU A 1 176 ? 19.858 0.956 -32.222 1.00 85.38 176 GLU A CA 1
ATOM 1425 C C . GLU A 1 176 ? 19.532 -0.038 -33.341 1.00 85.38 176 GLU A C 1
ATOM 1427 O O . GLU A 1 176 ? 18.946 0.355 -34.335 1.00 85.38 176 GLU A O 1
ATOM 1432 N N . LYS A 1 177 ? 19.906 -1.313 -33.201 1.00 81.94 177 LYS A N 1
ATOM 1433 C CA . LYS A 1 177 ? 19.673 -2.345 -34.223 1.00 81.94 177 LYS A CA 1
ATOM 1434 C C . LYS A 1 177 ? 18.386 -3.146 -34.013 1.00 81.94 177 LYS A C 1
ATOM 1436 O O . LYS A 1 177 ? 17.897 -3.757 -34.958 1.00 81.94 177 LYS A O 1
ATOM 1441 N N . LEU A 1 178 ? 17.917 -3.258 -32.768 1.00 80.88 178 LEU A N 1
ATOM 1442 C CA . LEU A 1 178 ? 16.771 -4.102 -32.404 1.00 80.88 178 LEU A CA 1
ATOM 1443 C C . LEU A 1 178 ? 15.467 -3.322 -32.202 1.00 80.88 178 LEU A C 1
ATOM 1445 O O . LEU A 1 178 ? 14.404 -3.931 -32.293 1.00 80.88 178 LEU A 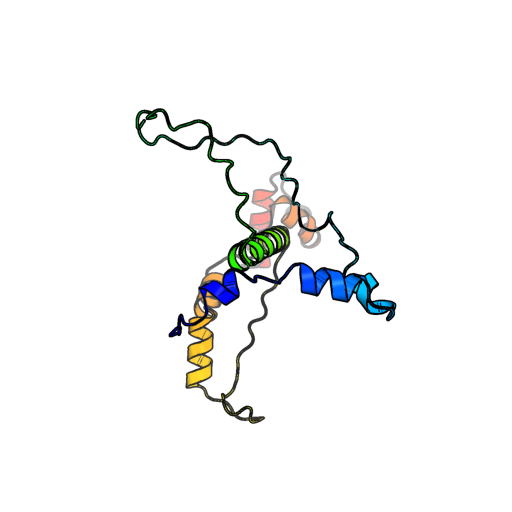O 1
ATOM 1449 N N . ILE A 1 179 ? 15.538 -2.035 -31.852 1.00 79.81 179 ILE A N 1
ATOM 1450 C CA . ILE A 1 179 ? 14.362 -1.231 -31.472 1.00 79.81 179 ILE A CA 1
ATOM 1451 C C . ILE A 1 179 ? 14.123 -0.068 -32.443 1.00 79.81 179 ILE A C 1
ATOM 1453 O O . ILE A 1 179 ? 12.966 0.289 -32.666 1.00 79.81 179 ILE A O 1
ATOM 1457 N N . LEU A 1 180 ? 15.192 0.522 -32.983 1.00 55.53 180 LEU A N 1
ATOM 1458 C CA . LEU A 1 180 ? 15.149 1.567 -34.013 1.00 55.53 180 LEU A CA 1
ATOM 1459 C C . LEU A 1 180 ? 15.323 0.948 -35.405 1.00 55.53 180 LEU A C 1
ATOM 1461 O O . LEU A 1 180 ? 14.757 1.535 -36.353 1.00 55.53 180 LEU A O 1
#

Sequence (180 aa):
VEYQCEGFLEKNKDTVFEEQIKVLKSSKFKMLPELFQDDEKAISPTSATSSGRTPLSRTPVKPTKGRPGQMAKEHKKTVGHQFRNSLHLLMETLNATTPHYVRCIKPNDFKFPFTFDEKRAVQQLRACGVLETIRISAAGFPSRWTYQEFFSRYRVLMKQKDVLGDRKQTCKNVLEKLIL

Mean predicted aligned error: 13.55 Å

Radius of gyration: 29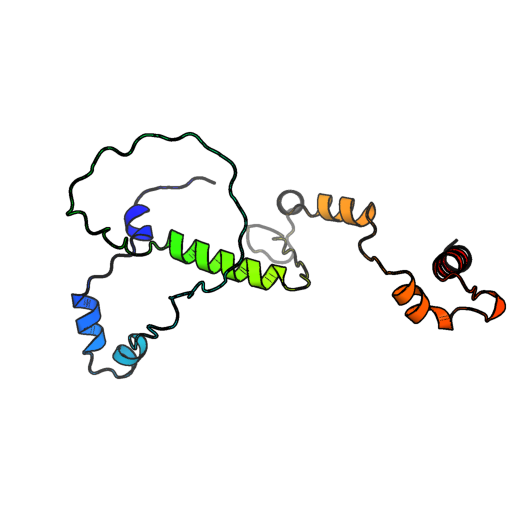.71 Å; Cα contacts (8 Å, |Δi|>4): 61; chains: 1; bounding box: 62×51×77 Å

Foldseek 3Di:
DDDDCPCVVVQFLVDDDVVVLVVQCPDPPVVSVVVVPDPVVPQDPPPPDDDDDDDDDDDDDDDDDDDPDPPPPPRPHTPVNSVVVVVVVVVVVVVVDDDDDDQDFDQDPVPDPPHGDPVRRVVSCVVVCVVVVVVCPVVDDPDDDDLVRQCVVCVVVDDPVLDDPDSVSSSVSVCVVPPD

pLDDT: mean 80.24, std 20.68, range [35.47, 97.69]

InterPro domains:
  IPR001609 Myosin head, motor domain-like [PF00063] (1-179)
  IPR001609 Myosin head, motor domain-like [PS51456] (1-180)
  IPR001609 Myosin head, motor domain-like [SM00242] (1-180)
  IPR027417 P-loop containing nucleoside triphosphate hydrolase [SSF52540] (1-178)
  IPR036961 Kinesin motor domain superfamily [G3DSA:3.40.850.10] (98-136)

Secondary structure (DSSP, 8-state):
-----TTHHHHHH----HHHHHHHHT-SSTHHHHHT---TTSS----------PPP---PPP-----TT---------HHHHHHHHHHHHHHHHHTS-----------TT--TT---HHHHHHHHHHTTHHHHHHHHHHS------HHHHHHHHGGGS-GGG--S-HHHHHHHHHHHHT-

Solvent-accessible surface area (backbone atoms only — not comparable to full-atom values): 11964 Å² total; per-residue (Å²): 139,87,81,82,69,80,63,50,67,58,64,30,56,64,80,75,60,66,69,60,53,53,53,45,53,68,42,90,51,70,66,47,31,57,76,63,58,76,68,82,74,78,84,63,83,77,84,83,73,94,74,92,78,86,82,85,87,79,81,90,76,81,85,76,90,72,77,93,78,75,73,77,71,78,70,76,80,29,48,64,56,52,51,50,51,54,50,50,54,50,50,54,57,52,69,76,50,87,84,82,88,84,85,89,79,68,45,48,92,84,75,57,80,101,44,76,38,65,70,60,39,51,53,48,39,59,76,69,39,49,63,58,50,51,52,51,56,71,77,46,75,86,82,78,73,55,57,65,59,46,43,70,70,50,49,85,82,54,56,76,91,61,64,53,95,49,53,63,62,27,49,48,56,48,47,57,70,74,76,103

Nearest PDB structures (foldseek):
  8rbg-assembly1_A  TM=8.537E-01  e=7.993E-17  Mus musculus
  7yv9-assembly1_A  TM=5.974E-01  e=2.844E-16  Mus musculus
  7pm0-assembly1_A  TM=5.733E-01  e=4.726E-16  Gallus gallus
  7plz-assembly1_D  TM=5.733E-01  e=4.163E-16  Gallus gallus
  7yv9-assembly1_H  TM=6.059E-01  e=3.602E-15  Mus musculus

Organism: Dipodomys ordii (NCBI:txid10020)